Protein AF-0000000084531554 (afdb_homodimer)

InterPro domains:
  IPR000835 MarR-type HTH domain [PF01047] (43-97)
  IPR000835 MarR-type HTH domain [PR00598] (74-89)
  IPR000835 MarR-type HTH domain [PR00598] (93-109)
  IPR000835 MarR-type HTH domain [PS50995] (12-146)
  IPR000835 MarR-type HTH domain [SM00347] (33-133)
  IPR036388 Winged helix-like DNA-binding domain superfamily [G3DSA:1.10.10.10] (4-150)
  IPR036390 Winged helix DNA-binding domain superfamily [SSF46785] (19-149)
  IPR039422 Transcription regulators MarR/SlyA-like [PTHR33164] (19-146)

pLDDT: mean 90.92, std 14.73, range [23.31, 98.75]

Structure (mmCIF, N/CA/C/O backbone):
data_AF-0000000084531554-model_v1
#
loop_
_entity.id
_entity.type
_entity.pdbx_description
1 polymer 'MarR family transcriptional regulator'
#
loop_
_atom_site.group_PDB
_atom_site.id
_atom_site.type_symbol
_atom_site.label_atom_id
_atom_site.label_alt_id
_atom_site.label_comp_id
_atom_site.label_asym_id
_atom_site.label_entity_id
_atom_site.label_seq_id
_atom_site.pdbx_PDB_ins_code
_atom_site.Cartn_x
_atom_site.Cartn_y
_atom_site.Cartn_z
_atom_site.occupancy
_atom_site.B_iso_or_equiv
_atom_site.auth_seq_id
_atom_site.auth_comp_id
_atom_site.auth_asym_id
_atom_site.auth_atom_id
_atom_site.pdbx_PDB_model_num
ATOM 1 N N . MET A 1 1 ? -9.867 5.441 -43.25 1 23.31 1 MET A N 1
ATOM 2 C CA . MET A 1 1 ? -9.938 4.266 -42.375 1 23.31 1 MET A CA 1
ATOM 3 C C . MET A 1 1 ? -9.75 4.652 -40.906 1 23.31 1 MET A C 1
ATOM 5 O O . MET A 1 1 ? -8.773 5.309 -40.562 1 23.31 1 MET A O 1
ATOM 9 N N . ALA A 1 2 ? -10.844 5.039 -40.125 1 28.5 2 ALA A N 1
ATOM 10 C CA . ALA A 1 2 ? -10.859 5.5 -38.75 1 28.5 2 ALA A CA 1
ATOM 11 C C . ALA A 1 2 ? -9.984 4.617 -37.875 1 28.5 2 ALA A C 1
ATOM 13 O O . ALA A 1 2 ? -10.07 3.391 -37.938 1 28.5 2 ALA A O 1
ATOM 14 N N . SER A 1 3 ? -8.812 4.941 -37.562 1 34.38 3 SER A N 1
ATOM 15 C CA . SER A 1 3 ? -7.859 4.234 -36.719 1 34.38 3 SER A CA 1
ATOM 16 C C . SER A 1 3 ? -8.547 3.633 -35.5 1 34.38 3 SER A C 1
ATOM 18 O O . SER A 1 3 ? -9.164 4.352 -34.688 1 34.38 3 SER A O 1
ATOM 20 N N . THR A 1 4 ? -9.266 2.506 -35.594 1 34.91 4 THR A N 1
ATOM 21 C CA . THR A 1 4 ? -10.023 1.735 -34.625 1 34.91 4 THR A CA 1
ATOM 22 C C . THR A 1 4 ? -9.398 1.845 -33.25 1 34.91 4 THR A C 1
ATOM 24 O O . THR A 1 4 ? -8.211 1.559 -33.062 1 34.91 4 THR A O 1
ATOM 27 N N . ALA A 1 5 ? -9.578 2.854 -32.531 1 37.59 5 ALA A N 1
ATOM 28 C CA . ALA A 1 5 ? -9.367 3.062 -31.094 1 37.59 5 ALA A CA 1
ATOM 29 C C . ALA A 1 5 ? -9.344 1.735 -30.344 1 37.59 5 ALA A C 1
ATOM 31 O O . ALA A 1 5 ? -10.391 1.128 -30.109 1 37.59 5 ALA A O 1
ATOM 32 N N . GLY A 1 6 ? -8.641 0.641 -30.719 1 38.62 6 GLY A N 1
ATOM 33 C CA . GLY A 1 6 ? -8.523 -0.786 -30.469 1 38.62 6 GLY A CA 1
ATOM 34 C C . GLY A 1 6 ? -8.742 -1.156 -29.016 1 38.62 6 GLY A C 1
ATOM 35 O O . GLY A 1 6 ? -8.656 -0.299 -28.125 1 38.62 6 GLY A O 1
ATOM 36 N N . ASP A 1 7 ? -9.523 -2.209 -28.547 1 46.34 7 ASP A N 1
ATOM 37 C CA . ASP A 1 7 ? -9.969 -2.945 -27.359 1 46.34 7 ASP A CA 1
ATOM 38 C C . ASP A 1 7 ? -8.828 -3.131 -26.359 1 46.34 7 ASP A C 1
ATOM 40 O O . ASP A 1 7 ? -8.18 -4.18 -26.344 1 46.34 7 ASP A O 1
ATOM 44 N N . GLU A 1 8 ? -7.863 -2.412 -26.312 1 53.94 8 GLU A N 1
ATOM 45 C CA . GLU A 1 8 ? -6.637 -2.682 -25.562 1 53.94 8 GLU A CA 1
ATOM 46 C C . GLU A 1 8 ? -6.934 -2.996 -24.109 1 53.94 8 GLU A C 1
ATOM 48 O O . GLU A 1 8 ? -7.344 -2.115 -23.344 1 53.94 8 GLU A O 1
ATOM 53 N N . THR A 1 9 ? -7.375 -4.242 -23.844 1 67.25 9 THR A N 1
ATOM 54 C CA . THR A 1 9 ? -7.684 -4.84 -22.547 1 67.25 9 THR A CA 1
ATOM 55 C C . THR A 1 9 ? -6.578 -4.543 -21.531 1 67.25 9 THR A C 1
ATOM 57 O O . THR A 1 9 ? -5.395 -4.742 -21.828 1 67.25 9 THR A O 1
ATOM 60 N N . VAL A 1 10 ? -6.875 -3.719 -20.641 1 79.44 10 VAL A N 1
ATOM 61 C CA . VAL A 1 10 ? -5.938 -3.373 -19.562 1 79.44 10 VAL A CA 1
ATOM 62 C C . VAL A 1 10 ? -5.453 -4.645 -18.875 1 79.44 10 VAL A C 1
ATOM 64 O O . VAL A 1 10 ? -6.242 -5.555 -18.609 1 79.44 10 VAL A O 1
ATOM 67 N N . ASP A 1 11 ? -4.09 -4.812 -18.844 1 89.88 11 ASP A N 1
ATOM 68 C CA . ASP A 1 11 ? -3.479 -5.848 -18.016 1 89.88 11 ASP A CA 1
ATOM 69 C C . ASP A 1 11 ? -3.688 -5.555 -16.531 1 89.88 11 ASP A C 1
ATOM 71 O O . ASP A 1 11 ? -2.863 -4.887 -15.906 1 89.88 11 ASP A O 1
ATOM 75 N N . LEU A 1 12 ? -4.809 -6.125 -15.984 1 92.38 12 LEU A N 1
ATOM 76 C CA . LEU A 1 12 ? -5.211 -5.766 -14.625 1 92.38 12 LEU A CA 1
ATOM 77 C C . LEU A 1 12 ? -4.172 -6.23 -13.609 1 92.38 12 LEU A C 1
ATOM 79 O O . LEU A 1 12 ? -3.811 -5.484 -12.703 1 92.38 12 LEU A O 1
ATOM 83 N N . PRO A 1 13 ? -3.635 -7.422 -13.836 1 94.31 13 PRO A N 1
ATOM 84 C CA . PRO A 1 13 ? -2.582 -7.82 -12.898 1 94.31 13 PRO A CA 1
ATOM 85 C C . PRO A 1 13 ? -1.354 -6.914 -12.969 1 94.31 13 PRO A C 1
ATOM 87 O O . PRO A 1 13 ? -0.755 -6.602 -11.938 1 94.31 13 PRO A O 1
ATOM 90 N N . GLY A 1 14 ? -0.975 -6.551 -14.141 1 93.5 14 GLY A N 1
ATOM 91 C CA . GLY A 1 14 ? 0.124 -5.609 -14.297 1 93.5 14 GLY A CA 1
ATOM 92 C C . GLY A 1 14 ? -0.151 -4.262 -13.656 1 93.5 14 GLY A C 1
ATOM 93 O O . GLY A 1 14 ? 0.729 -3.678 -13.023 1 93.5 14 GLY A O 1
ATOM 94 N N . PHE A 1 15 ? -1.334 -3.734 -13.82 1 92.5 15 PHE A N 1
ATOM 95 C CA . PHE A 1 15 ? -1.753 -2.488 -13.195 1 92.5 15 PHE A CA 1
ATOM 96 C C . PHE A 1 15 ? -1.652 -2.586 -11.68 1 92.5 15 PHE A C 1
ATOM 98 O O . PHE A 1 15 ? -1.121 -1.685 -11.023 1 92.5 15 PHE A O 1
ATOM 105 N N . PHE A 1 16 ? -2.172 -3.684 -11.164 1 95.81 16 PHE A N 1
ATOM 106 C CA . PHE A 1 16 ? -2.135 -3.889 -9.719 1 95.81 16 PHE A CA 1
ATOM 107 C C . PHE A 1 16 ? -0.696 -3.939 -9.219 1 95.81 16 PHE A C 1
ATOM 109 O O . PHE A 1 16 ? -0.366 -3.324 -8.203 1 95.81 16 PHE A O 1
ATOM 116 N N . ALA A 1 17 ? 0.161 -4.617 -9.906 1 96.25 17 ALA A N 1
ATOM 117 C CA . ALA A 1 17 ? 1.565 -4.711 -9.516 1 96.25 17 ALA A CA 1
ATOM 118 C C . ALA A 1 17 ? 2.221 -3.334 -9.492 1 96.25 17 ALA A C 1
ATOM 120 O O . ALA A 1 17 ? 2.949 -3 -8.555 1 96.25 17 ALA A O 1
ATOM 121 N N . ASP A 1 18 ? 1.956 -2.535 -10.508 1 95.88 18 ASP A N 1
ATOM 122 C CA . ASP A 1 18 ? 2.51 -1.188 -10.57 1 95.88 18 ASP A CA 1
ATOM 123 C C . ASP A 1 18 ? 1.977 -0.318 -9.438 1 95.88 18 ASP A C 1
ATOM 125 O O . ASP A 1 18 ? 2.723 0.462 -8.836 1 95.88 18 ASP A O 1
ATOM 129 N N . LEU A 1 19 ? 0.695 -0.442 -9.188 1 96.38 19 LEU A N 1
ATOM 130 C CA . LEU A 1 19 ? 0.05 0.289 -8.102 1 96.38 19 LEU A CA 1
ATOM 131 C C . LEU A 1 19 ? 0.722 -0.016 -6.762 1 96.38 19 LEU A C 1
ATOM 133 O O . LEU A 1 19 ? 1.106 0.901 -6.035 1 96.38 19 LEU A O 1
ATOM 137 N N . VAL A 1 20 ? 0.926 -1.265 -6.457 1 97.81 20 VAL A N 1
ATOM 138 C CA . VAL A 1 20 ? 1.495 -1.708 -5.188 1 97.81 20 VAL A CA 1
ATOM 139 C C . VAL A 1 20 ? 2.951 -1.261 -5.09 1 97.81 20 VAL A C 1
ATOM 141 O O . VAL A 1 20 ? 3.371 -0.712 -4.07 1 97.81 20 VAL A O 1
ATOM 144 N N . ARG A 1 21 ? 3.711 -1.421 -6.172 1 97.19 21 ARG A N 1
ATOM 145 C CA . ARG A 1 21 ? 5.137 -1.104 -6.152 1 97.19 21 ARG A CA 1
ATOM 146 C C . ARG A 1 21 ? 5.359 0.4 -6.043 1 97.19 21 ARG A C 1
ATOM 148 O O . ARG A 1 21 ? 6.246 0.849 -5.316 1 97.19 21 ARG A O 1
ATOM 155 N N . CYS A 1 22 ? 4.598 1.188 -6.766 1 96.62 22 CYS A N 1
ATOM 156 C CA . CYS A 1 22 ? 4.703 2.639 -6.66 1 96.62 22 CYS A CA 1
ATOM 157 C C . CYS A 1 22 ? 4.336 3.111 -5.258 1 96.62 22 CYS A C 1
ATOM 159 O O . CYS A 1 22 ? 5.059 3.902 -4.652 1 96.62 22 CYS A O 1
ATOM 161 N N . GLU A 1 23 ? 3.166 2.625 -4.809 1 97.94 23 GLU A N 1
ATOM 162 C CA . GLU A 1 23 ? 2.715 3.02 -3.479 1 97.94 23 GLU A CA 1
ATOM 163 C C . GLU A 1 23 ? 3.77 2.701 -2.422 1 97.94 23 GLU A C 1
ATOM 165 O O . GLU A 1 23 ? 4.125 3.562 -1.614 1 97.94 23 GLU A O 1
ATOM 170 N N . THR A 1 24 ? 4.324 1.489 -2.416 1 98.06 24 THR A N 1
ATOM 171 C CA . THR A 1 24 ? 5.285 1.045 -1.412 1 98.06 24 THR A CA 1
ATOM 172 C C . THR A 1 24 ? 6.539 1.914 -1.439 1 98.06 24 THR A C 1
ATOM 174 O O . THR A 1 24 ? 6.992 2.389 -0.397 1 98.06 24 THR A O 1
ATOM 177 N N . ARG A 1 25 ? 7.043 2.15 -2.607 1 97.5 25 ARG A N 1
ATOM 178 C CA . ARG A 1 25 ? 8.289 2.898 -2.73 1 97.5 25 ARG A CA 1
ATOM 179 C C . ARG A 1 25 ? 8.094 4.363 -2.348 1 97.5 25 ARG A C 1
ATOM 181 O O . ARG A 1 25 ? 8.922 4.941 -1.644 1 97.5 25 ARG A O 1
ATOM 188 N N . LEU A 1 26 ? 7.012 4.984 -2.775 1 97.75 26 LEU A N 1
ATOM 189 C CA . LEU A 1 26 ? 6.73 6.363 -2.389 1 97.75 26 LEU A CA 1
ATOM 190 C C . LEU A 1 26 ? 6.504 6.473 -0.885 1 97.75 26 LEU A C 1
ATOM 192 O O . LEU A 1 26 ? 7.027 7.379 -0.237 1 97.75 26 LEU A O 1
ATOM 196 N N . TYR A 1 27 ? 5.719 5.559 -0.347 1 98.19 27 TYR A N 1
ATOM 197 C CA . TYR A 1 27 ? 5.418 5.551 1.08 1 98.19 27 TYR A CA 1
ATOM 198 C C . TYR A 1 27 ? 6.695 5.445 1.905 1 98.19 27 TYR A C 1
ATOM 200 O O . TYR A 1 27 ? 6.891 6.207 2.855 1 98.19 27 TYR A O 1
ATOM 208 N N . ASN A 1 28 ? 7.602 4.562 1.508 1 98 28 ASN A N 1
ATOM 209 C CA . ASN A 1 28 ? 8.883 4.387 2.18 1 98 28 ASN A CA 1
ATOM 210 C C . ASN A 1 28 ? 9.742 5.648 2.096 1 98 28 ASN A C 1
ATOM 212 O O . ASN A 1 28 ? 10.328 6.066 3.09 1 98 28 ASN A O 1
ATOM 216 N N . ALA A 1 29 ? 9.836 6.191 0.933 1 97.94 29 ALA A N 1
ATOM 217 C CA . ALA A 1 29 ? 10.664 7.383 0.733 1 97.94 29 ALA A CA 1
ATOM 218 C C . ALA A 1 29 ? 10.156 8.547 1.579 1 97.94 29 ALA A C 1
ATOM 220 O O . ALA A 1 29 ? 10.953 9.281 2.17 1 97.94 29 ALA A O 1
ATOM 221 N N . LEU A 1 30 ? 8.852 8.68 1.595 1 98.38 30 LEU A N 1
ATOM 222 C CA . LEU A 1 30 ? 8.258 9.734 2.41 1 98.38 30 LEU A CA 1
ATOM 223 C C . LEU A 1 30 ? 8.5 9.477 3.895 1 98.38 30 LEU A C 1
ATOM 225 O O . LEU A 1 30 ? 8.781 10.398 4.656 1 98.38 30 LEU A O 1
ATOM 229 N N . ASN A 1 31 ? 8.375 8.242 4.246 1 98.25 31 ASN A N 1
ATOM 230 C CA . ASN A 1 31 ? 8.625 7.859 5.629 1 98.25 31 ASN A CA 1
ATOM 231 C C . ASN A 1 31 ? 10.031 8.258 6.078 1 98.25 31 ASN A C 1
ATOM 233 O O . ASN A 1 31 ? 10.203 8.859 7.141 1 98.25 31 ASN A O 1
ATOM 237 N N . ASP A 1 32 ? 10.992 7.965 5.266 1 97.5 32 ASP A N 1
ATOM 238 C CA . ASP A 1 32 ? 12.383 8.289 5.59 1 97.5 32 ASP A CA 1
ATOM 239 C C . ASP A 1 32 ? 12.57 9.789 5.77 1 97.5 32 ASP A C 1
ATOM 241 O O . ASP A 1 32 ? 13.195 10.234 6.734 1 97.5 32 ASP A O 1
ATOM 245 N N . ARG A 1 33 ? 11.992 10.539 4.906 1 98.12 33 ARG A N 1
ATOM 246 C CA . ARG A 1 33 ? 12.164 11.992 4.945 1 98.12 33 ARG A CA 1
ATOM 247 C C . ARG A 1 33 ? 11.453 12.594 6.156 1 98.12 33 ARG A C 1
ATOM 249 O O . ARG A 1 33 ? 11.992 13.477 6.824 1 98.12 33 ARG A O 1
ATOM 256 N N . LEU A 1 34 ? 10.25 12.148 6.457 1 98.5 34 LEU A N 1
ATOM 257 C CA . LEU A 1 34 ? 9.477 12.656 7.586 1 98.5 34 LEU A CA 1
ATOM 258 C C . LEU A 1 34 ? 10.148 12.297 8.906 1 98.5 34 LEU A C 1
ATOM 260 O O . LEU A 1 34 ? 10.188 13.109 9.828 1 98.5 34 LEU A O 1
ATOM 264 N N . ARG A 1 35 ? 10.688 11.148 8.969 1 97.81 35 ARG A N 1
ATOM 265 C CA . ARG A 1 35 ? 11.414 10.742 10.172 1 97.81 35 ARG A CA 1
ATOM 266 C C . ARG A 1 35 ? 12.656 11.594 10.367 1 97.81 35 ARG A C 1
ATOM 268 O O . ARG A 1 35 ? 12.945 12.031 11.484 1 97.81 35 ARG A O 1
ATOM 275 N N . GLU A 1 36 ? 13.328 11.758 9.328 1 97.88 36 GLU A N 1
ATOM 276 C CA . GLU A 1 36 ? 14.562 12.531 9.375 1 97.88 36 GLU A CA 1
ATOM 277 C C . GLU A 1 36 ? 14.305 13.961 9.836 1 97.88 36 GLU A C 1
ATOM 279 O O . GLU A 1 36 ? 15.031 14.5 10.68 1 97.88 36 GLU A O 1
ATOM 284 N N . ARG A 1 37 ? 13.242 14.539 9.344 1 98.19 37 ARG A N 1
ATOM 285 C CA . ARG A 1 37 ? 13.047 15.969 9.523 1 98.19 37 ARG A CA 1
ATOM 286 C C . ARG A 1 37 ? 12.18 16.25 10.75 1 98.19 37 ARG A C 1
ATOM 288 O O . ARG A 1 37 ? 12.336 17.281 11.406 1 98.19 37 ARG A O 1
ATOM 295 N N . HIS A 1 38 ? 11.25 15.312 11.062 1 98.06 38 HIS A N 1
ATOM 296 C CA . HIS A 1 38 ? 10.25 15.656 12.07 1 98.06 38 HIS A CA 1
ATOM 297 C C . HIS A 1 38 ? 10.133 14.555 13.117 1 98.06 38 HIS A C 1
ATOM 299 O O . HIS A 1 38 ? 9.383 14.695 14.094 1 98.06 38 HIS A O 1
ATOM 305 N N . GLY A 1 39 ? 10.805 13.398 12.922 1 97.38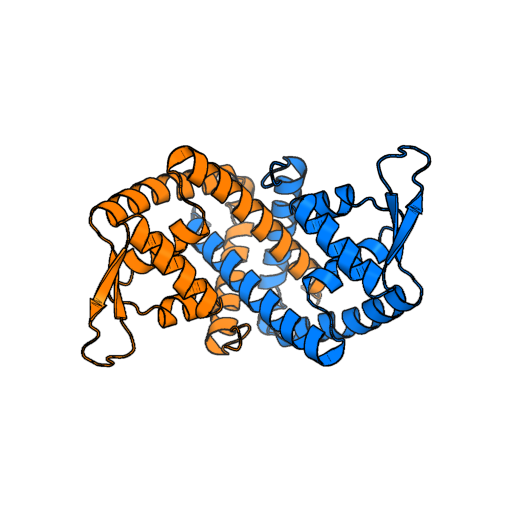 39 GLY A N 1
ATOM 306 C CA . GLY A 1 39 ? 10.719 12.289 13.859 1 97.38 39 GLY A CA 1
ATOM 307 C C . GLY A 1 39 ? 9.391 11.57 13.82 1 97.38 39 GLY A C 1
ATOM 308 O O . GLY A 1 39 ? 8.977 10.961 14.812 1 97.38 39 GLY A O 1
ATOM 309 N N . ILE A 1 40 ? 8.641 11.68 12.719 1 97.75 40 ILE A N 1
ATOM 310 C CA . ILE A 1 40 ? 7.34 11.023 12.641 1 97.75 40 ILE A CA 1
ATOM 311 C C . ILE A 1 40 ? 7.293 10.109 11.422 1 97.75 40 ILE A C 1
ATOM 313 O O . ILE A 1 40 ? 7.93 10.383 10.406 1 97.75 40 ILE A O 1
ATOM 317 N N . ALA A 1 41 ? 6.508 9.078 11.516 1 97.81 41 ALA A N 1
ATOM 318 C CA . ALA A 1 41 ? 6.289 8.156 10.406 1 97.81 41 ALA A CA 1
ATOM 319 C C . ALA A 1 41 ? 5.219 8.688 9.453 1 97.81 41 ALA A C 1
ATOM 321 O O . ALA A 1 41 ? 4.398 9.523 9.844 1 97.81 41 ALA A O 1
ATOM 322 N N . THR A 1 42 ? 5.215 8.141 8.234 1 98 42 THR A N 1
ATOM 323 C CA . THR A 1 42 ? 4.207 8.531 7.25 1 98 42 THR A CA 1
ATOM 324 C C . THR A 1 42 ? 2.803 8.266 7.781 1 98 42 THR A C 1
ATOM 326 O O . THR A 1 42 ? 1.905 9.094 7.621 1 98 42 THR A O 1
ATOM 329 N N . SER A 1 43 ? 2.551 7.133 8.414 1 98 43 SER A N 1
ATOM 330 C CA . SER A 1 43 ? 1.233 6.793 8.938 1 98 43 SER A CA 1
ATOM 331 C C . SER A 1 43 ? 0.802 7.77 10.023 1 98 43 SER A C 1
ATOM 333 O O . SER A 1 43 ? -0.37 8.148 10.102 1 98 43 SER A O 1
ATOM 335 N N . GLN A 1 44 ? 1.732 8.117 10.875 1 98.06 44 GLN A N 1
ATOM 336 C CA . GLN A 1 44 ? 1.433 9.102 11.914 1 98.06 44 GLN A CA 1
ATOM 337 C C . GLN A 1 44 ? 1.064 10.453 11.305 1 98.06 44 GLN A C 1
ATOM 339 O O . GLN A 1 44 ? 0.097 11.086 11.727 1 98.06 44 GLN A O 1
ATOM 344 N N . PHE A 1 45 ? 1.833 10.875 10.336 1 98.69 45 PHE A N 1
ATOM 345 C CA . PHE A 1 45 ? 1.528 12.102 9.609 1 98.69 45 PHE A CA 1
ATOM 346 C C . PHE A 1 45 ? 0.122 12.047 9.023 1 98.69 45 PHE A C 1
ATOM 348 O O . PHE A 1 45 ? -0.641 13.008 9.141 1 98.69 45 PHE A O 1
ATOM 355 N N . GLU A 1 46 ? -0.252 10.938 8.414 1 98.38 46 GLU A N 1
ATOM 356 C CA . GLU A 1 46 ? -1.563 10.781 7.793 1 98.38 46 GLU A CA 1
ATOM 357 C C . GLU A 1 46 ? -2.682 10.891 8.828 1 98.38 46 GLU A C 1
ATOM 359 O O . GLU A 1 46 ? -3.707 11.523 8.57 1 98.38 46 GLU A O 1
ATOM 364 N N . PHE A 1 47 ? -2.5 10.281 9.961 1 98.5 47 PHE A N 1
ATOM 365 C CA . PHE A 1 47 ? -3.49 10.383 11.023 1 98.5 47 PHE A CA 1
ATOM 366 C C . PHE A 1 47 ? -3.635 11.828 11.492 1 98.5 47 PHE A C 1
ATOM 368 O O . PHE A 1 47 ? -4.75 12.336 11.617 1 98.5 47 PHE A O 1
ATOM 375 N N . LEU A 1 48 ? -2.5 12.469 11.695 1 98.75 48 LEU A N 1
ATOM 376 C CA . LEU A 1 48 ? -2.529 13.844 12.172 1 98.75 48 LEU A CA 1
ATOM 377 C C . LEU A 1 48 ? -3.199 14.758 11.148 1 98.75 48 LEU A C 1
ATOM 379 O O . LEU A 1 48 ? -4.012 15.609 11.508 1 98.75 48 LEU A O 1
ATOM 383 N N . ARG A 1 49 ? -2.855 14.609 9.93 1 98.62 49 ARG A N 1
ATOM 384 C CA . ARG A 1 49 ? -3.439 15.422 8.859 1 98.62 49 ARG A CA 1
ATOM 385 C C . ARG A 1 49 ? -4.945 15.219 8.781 1 98.62 49 ARG A C 1
ATOM 387 O O . ARG A 1 49 ? -5.703 16.172 8.609 1 98.62 49 ARG A O 1
ATOM 394 N N . TYR A 1 50 ? -5.371 13.984 8.875 1 98.25 50 TYR A N 1
ATOM 395 C CA . TYR A 1 50 ? -6.797 13.664 8.867 1 98.25 50 TYR A CA 1
ATOM 396 C C . TYR A 1 50 ? -7.52 14.359 10.016 1 98.25 50 TYR A C 1
ATOM 398 O O . TYR A 1 50 ? -8.578 14.961 9.812 1 98.25 50 TYR A O 1
ATOM 406 N N . LEU A 1 51 ? -6.945 14.312 11.18 1 98.44 51 LEU A N 1
ATOM 407 C CA . LEU A 1 51 ? -7.582 14.875 12.359 1 98.44 51 LEU A CA 1
ATOM 408 C C . LEU A 1 51 ? -7.605 16.391 12.297 1 98.44 51 LEU A C 1
ATOM 410 O O . LEU A 1 51 ? -8.547 17.031 12.789 1 98.44 51 LEU A O 1
ATOM 414 N N . ARG A 1 52 ? -6.562 16.938 11.727 1 98.38 52 ARG A N 1
ATOM 415 C CA . ARG A 1 52 ? -6.551 18.375 11.508 1 98.38 52 ARG A CA 1
ATOM 416 C C . ARG A 1 52 ? -7.742 18.812 10.664 1 98.38 52 ARG A C 1
ATOM 418 O O . ARG A 1 52 ? -8.398 19.812 10.969 1 98.38 52 ARG A O 1
ATOM 425 N N . ASP A 1 53 ? -8.023 18.031 9.68 1 97.44 53 ASP A N 1
ATOM 426 C CA . ASP A 1 53 ? -9.055 18.406 8.711 1 97.44 53 ASP A CA 1
ATOM 427 C C . ASP A 1 53 ? -10.445 17.984 9.203 1 97.44 53 ASP A C 1
ATOM 429 O O . ASP A 1 53 ? -11.453 18.469 8.688 1 97.44 53 ASP A O 1
ATOM 433 N N . ARG A 1 54 ? -10.484 17.078 10.156 1 97.38 54 ARG A N 1
ATOM 434 C CA . ARG A 1 54 ? -11.734 16.547 10.68 1 97.38 54 ARG A CA 1
ATOM 435 C C . ARG A 1 54 ? -11.703 16.453 12.195 1 97.38 54 ARG A C 1
ATOM 437 O O . ARG A 1 54 ? -11.828 15.367 12.758 1 97.38 54 ARG A O 1
ATOM 444 N N . PRO A 1 55 ? -11.742 17.562 12.875 1 95.88 55 PRO A N 1
ATOM 445 C CA . PRO A 1 55 ? -11.734 17.516 14.336 1 95.88 55 PRO A CA 1
ATOM 446 C C . PRO A 1 55 ? -12.977 16.844 14.914 1 95.88 55 PRO A C 1
ATOM 448 O O . PRO A 1 55 ? -14.07 16.969 14.367 1 95.88 55 PRO A O 1
ATOM 451 N N . GLY A 1 56 ? -12.75 16.094 16 1 96.19 56 GLY A N 1
ATOM 452 C CA . GLY A 1 56 ? -13.852 15.414 16.641 1 96.19 56 GLY A CA 1
ATOM 453 C C . GLY A 1 56 ? -14.133 14.039 16.062 1 96.19 56 GLY A C 1
ATOM 454 O O . GLY A 1 56 ? -15.195 13.461 16.297 1 96.19 56 GLY A O 1
ATOM 455 N N . SER A 1 57 ? -13.195 13.508 15.25 1 97.75 57 SER A N 1
ATOM 456 C CA . SER A 1 57 ? -13.32 12.164 14.719 1 97.75 57 SER A CA 1
ATOM 457 C C . SER A 1 57 ? -13.125 11.109 15.805 1 97.75 57 SER A C 1
ATOM 459 O O . SER A 1 57 ? -12.445 11.367 16.797 1 97.75 57 SER A O 1
ATOM 461 N N . ARG A 1 58 ? -13.758 9.953 15.625 1 97.25 58 ARG A N 1
ATOM 462 C CA . ARG A 1 58 ? -13.531 8.789 16.469 1 97.25 58 ARG A CA 1
ATOM 463 C C . ARG A 1 58 ? -12.438 7.902 15.883 1 97.25 58 ARG A C 1
ATOM 465 O O . ARG A 1 58 ? -12.078 8.031 14.711 1 97.25 58 ARG A O 1
ATOM 472 N N . VAL A 1 59 ? -11.938 7.039 16.703 1 97.06 59 VAL A N 1
ATOM 473 C CA . VAL A 1 59 ? -10.984 6.035 16.25 1 97.06 59 VAL A CA 1
ATOM 474 C C . VAL A 1 59 ? -11.594 5.246 15.086 1 97.06 59 VAL A C 1
ATOM 476 O O . VAL A 1 59 ? -10.906 4.957 14.102 1 97.06 59 VAL A O 1
ATOM 479 N N . ALA A 1 60 ? -12.844 4.996 15.125 1 95.62 60 ALA A N 1
ATOM 480 C CA . ALA A 1 60 ? -13.547 4.227 14.102 1 95.62 60 ALA A CA 1
ATOM 481 C C . ALA A 1 60 ? -13.555 4.973 12.766 1 95.62 60 ALA A C 1
ATOM 483 O O . ALA A 1 60 ? -13.5 4.352 11.703 1 95.62 60 ALA A O 1
ATOM 484 N N . ASP A 1 61 ? -13.609 6.285 12.828 1 96.56 61 ASP A N 1
ATOM 485 C CA . ASP A 1 61 ? -13.594 7.094 11.617 1 96.56 61 ASP A CA 1
ATOM 486 C C . ASP A 1 61 ? -12.234 7.008 10.922 1 96.56 61 ASP A C 1
ATOM 488 O O . ASP A 1 61 ? -12.164 6.91 9.695 1 96.56 61 ASP A O 1
ATOM 492 N N . LEU A 1 62 ? -11.141 7.027 11.695 1 96.81 62 LEU A N 1
ATOM 493 C CA . LEU A 1 62 ? -9.797 6.863 11.156 1 96.81 62 LEU A CA 1
ATOM 494 C C . LEU A 1 62 ? -9.633 5.492 10.508 1 96.81 62 LEU A C 1
ATOM 496 O O . LEU A 1 62 ? -9.117 5.383 9.398 1 96.81 62 LEU A O 1
ATOM 500 N N . ALA A 1 63 ? -10.102 4.512 11.234 1 96.88 63 ALA A N 1
ATOM 501 C CA . ALA A 1 63 ? -9.977 3.141 10.742 1 96.88 63 ALA A CA 1
ATOM 502 C C . ALA A 1 63 ? -10.711 2.965 9.414 1 96.88 63 ALA A C 1
ATOM 504 O O . ALA A 1 63 ? -10.188 2.342 8.492 1 96.88 63 ALA A O 1
ATOM 505 N N . ALA A 1 64 ? -11.875 3.533 9.297 1 95.5 64 ALA A N 1
ATOM 506 C CA . ALA A 1 64 ? -12.672 3.451 8.078 1 95.5 64 ALA A CA 1
ATOM 507 C C . ALA A 1 64 ? -12.008 4.211 6.93 1 95.5 64 ALA A C 1
ATOM 509 O O . ALA A 1 64 ? -11.953 3.717 5.801 1 95.5 64 ALA A O 1
ATOM 510 N N . GLU A 1 65 ? -11.492 5.371 7.23 1 95.69 65 GLU A N 1
ATOM 511 C CA . GLU A 1 65 ? -10.867 6.219 6.223 1 95.69 65 GLU A CA 1
ATOM 512 C C . GLU A 1 65 ? -9.664 5.523 5.582 1 95.69 65 GLU A C 1
ATOM 514 O O . GLU A 1 65 ? -9.508 5.551 4.363 1 95.69 65 GLU A O 1
ATOM 519 N N . PHE A 1 66 ? -8.875 4.875 6.352 1 96.94 66 PHE A N 1
ATOM 520 C CA . PHE A 1 66 ? -7.609 4.336 5.867 1 96.94 66 PHE A CA 1
ATOM 521 C C . PHE A 1 66 ? -7.715 2.832 5.637 1 96.94 66 PHE A C 1
ATOM 523 O O . PHE A 1 66 ? -6.738 2.189 5.246 1 96.94 66 PHE A O 1
ATOM 530 N N . ALA A 1 67 ? -8.898 2.256 5.855 1 97.38 67 ALA A N 1
ATOM 531 C CA . ALA A 1 67 ? -9.156 0.83 5.668 1 97.38 67 ALA A CA 1
ATOM 532 C C . ALA A 1 67 ? -8.133 -0.013 6.426 1 97.38 67 ALA A C 1
ATOM 534 O O . ALA A 1 67 ? -7.547 -0.942 5.867 1 97.38 67 ALA A O 1
ATOM 535 N N . VAL A 1 68 ? -7.922 0.353 7.652 1 96.56 68 VAL A N 1
ATOM 536 C CA . VAL A 1 68 ? -7.062 -0.384 8.57 1 96.56 68 VAL A CA 1
ATOM 537 C C . VAL A 1 68 ? -7.875 -0.857 9.773 1 96.56 68 VAL A C 1
ATOM 539 O O . VAL A 1 68 ? -8.938 -0.298 10.078 1 96.56 68 VAL A O 1
ATOM 542 N N . GLY A 1 69 ? -7.469 -1.898 10.406 1 96.19 69 GLY A N 1
ATOM 543 C CA . GLY A 1 69 ? -8.195 -2.482 11.523 1 96.19 69 GLY A CA 1
ATOM 544 C C . GLY A 1 69 ? -8.312 -1.549 12.711 1 96.19 69 GLY A C 1
ATOM 545 O O . GLY A 1 69 ? -7.387 -0.796 13.016 1 96.19 69 GLY A O 1
ATOM 546 N N . ILE A 1 70 ? -9.383 -1.724 13.445 1 95.62 70 ILE A N 1
ATOM 547 C CA . ILE A 1 70 ? -9.688 -0.862 14.578 1 95.62 70 ILE A CA 1
ATOM 548 C C . ILE A 1 70 ? -8.602 -1.01 15.641 1 95.62 70 ILE A C 1
ATOM 550 O O . ILE A 1 70 ? -8.227 -0.032 16.297 1 95.62 70 ILE A O 1
ATOM 554 N N . GLY A 1 71 ? -8.141 -2.195 15.859 1 96.25 71 GLY A N 1
ATOM 555 C CA . GLY A 1 71 ? -7.094 -2.418 16.844 1 96.25 71 GLY A CA 1
ATOM 556 C C . GLY A 1 71 ? -5.805 -1.69 16.516 1 96.25 71 GLY A C 1
ATOM 557 O O . GLY A 1 71 ? -5.207 -1.05 17.375 1 96.25 71 GLY A O 1
ATOM 558 N N . ALA A 1 72 ? -5.359 -1.826 15.266 1 95.81 72 ALA A N 1
ATOM 559 C CA . ALA A 1 72 ? -4.148 -1.142 14.812 1 95.81 72 ALA A CA 1
ATOM 560 C C . ALA A 1 72 ? -4.324 0.374 14.875 1 95.81 72 ALA A C 1
ATOM 562 O O . ALA A 1 72 ? -3.402 1.095 15.266 1 95.81 72 ALA A O 1
ATOM 563 N N . THR A 1 73 ? -5.48 0.848 14.5 1 97.25 73 THR A N 1
ATOM 564 C CA . THR A 1 73 ? -5.77 2.277 14.531 1 97.25 73 THR A CA 1
ATOM 565 C C . THR A 1 73 ? -5.746 2.801 15.961 1 97.25 73 THR A C 1
ATOM 567 O O . THR A 1 73 ? -5.156 3.848 16.234 1 97.25 73 THR A O 1
ATOM 570 N N . SER A 1 74 ? -6.324 2.074 16.844 1 97.12 74 SER A N 1
ATOM 571 C CA . SER A 1 74 ? -6.348 2.471 18.25 1 97.12 74 SER A CA 1
ATOM 572 C C . SER A 1 74 ? -4.938 2.566 18.828 1 97.12 74 SER A C 1
ATOM 574 O O . SER A 1 74 ? -4.602 3.539 19.5 1 97.12 74 SER A O 1
ATOM 576 N N . LYS A 1 75 ? -4.168 1.6 18.469 1 97.81 75 LYS A N 1
ATOM 577 C CA . LYS A 1 75 ? -2.783 1.608 18.938 1 97.81 75 LYS A CA 1
ATOM 578 C C . LYS A 1 75 ? -2.021 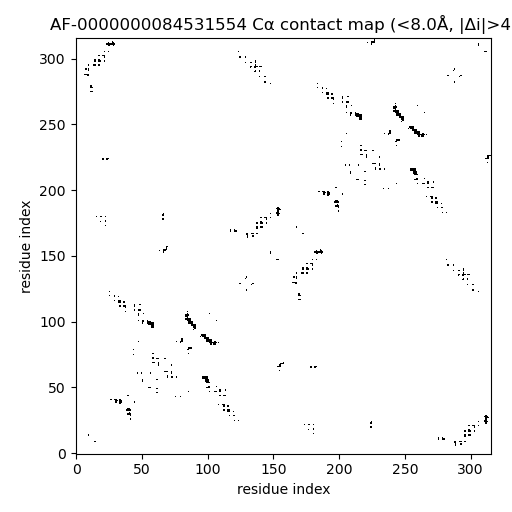2.799 18.359 1 97.81 75 LYS A C 1
ATOM 580 O O . LYS A 1 75 ? -1.191 3.4 19.047 1 97.81 75 LYS A O 1
ATOM 585 N N . GLY A 1 76 ? -2.281 3.094 17.141 1 97.88 76 GLY A N 1
ATOM 586 C CA . GLY A 1 76 ? -1.674 4.266 16.531 1 97.88 76 GLY A CA 1
ATOM 587 C C . GLY A 1 76 ? -2.062 5.562 17.219 1 97.88 76 GLY A C 1
ATOM 588 O O . GLY A 1 76 ? -1.214 6.426 17.453 1 97.88 76 GLY A O 1
ATOM 589 N N . VAL A 1 77 ? -3.277 5.641 17.516 1 98.19 77 VAL A N 1
ATOM 590 C CA . VAL A 1 77 ? -3.766 6.836 18.203 1 98.19 77 VAL A CA 1
ATOM 591 C C . VAL A 1 77 ? -3.164 6.914 19.609 1 98.19 77 VAL A C 1
ATOM 593 O O . VAL A 1 77 ? -2.779 7.992 20.062 1 98.19 77 VAL A O 1
ATOM 596 N N . ASP A 1 78 ? -3.08 5.793 20.281 1 98.25 78 ASP A N 1
ATOM 597 C CA . ASP A 1 78 ? -2.445 5.742 21.594 1 98.25 78 ASP A CA 1
ATOM 598 C C . ASP A 1 78 ? -1.028 6.309 21.547 1 98.25 78 ASP A C 1
ATOM 600 O O . ASP A 1 78 ? -0.622 7.062 22.438 1 98.25 78 ASP A O 1
ATOM 604 N N . ARG A 1 79 ? -0.33 5.938 20.531 1 98.12 79 ARG A N 1
ATOM 605 C CA . ARG A 1 79 ? 1.042 6.406 20.375 1 98.12 79 ARG A CA 1
ATOM 606 C C . ARG A 1 79 ? 1.085 7.918 20.172 1 98.12 79 ARG A C 1
ATOM 608 O O . ARG A 1 79 ? 1.935 8.602 20.75 1 98.12 79 ARG A O 1
ATOM 615 N N . LEU A 1 80 ? 0.175 8.422 19.391 1 98.5 80 LEU A N 1
ATOM 616 C CA . LEU A 1 80 ? 0.115 9.852 19.141 1 98.5 80 LEU A CA 1
ATOM 617 C C . LEU A 1 80 ? -0.267 10.617 20.406 1 98.5 80 LEU A C 1
ATOM 619 O O . LEU A 1 80 ? 0.229 11.719 20.641 1 98.5 80 LEU A O 1
ATOM 623 N N . GLU A 1 81 ? -1.128 10.047 21.141 1 98.44 81 GLU A N 1
ATOM 624 C CA . GLU A 1 81 ? -1.518 10.641 22.422 1 98.44 81 GLU A CA 1
ATOM 625 C C . GLU A 1 81 ? -0.349 10.656 23.391 1 98.44 81 GLU A C 1
ATOM 627 O O . GLU A 1 81 ? -0.112 11.664 24.062 1 98.44 81 GLU A O 1
ATOM 632 N N . LYS A 1 82 ? 0.37 9.594 23.484 1 98.19 82 LYS A N 1
ATOM 633 C CA . LYS A 1 82 ? 1.535 9.5 24.359 1 98.19 82 LYS A CA 1
ATOM 634 C C . LYS A 1 82 ? 2.592 10.531 23.969 1 98.19 82 LYS A C 1
ATOM 636 O O . LYS A 1 82 ? 3.283 11.07 24.844 1 98.19 82 LYS A O 1
ATOM 641 N N . GLN A 1 83 ? 2.66 10.883 22.719 1 97.81 83 GLN A N 1
ATOM 642 C CA . GLN A 1 83 ? 3.619 11.859 22.219 1 97.81 83 GLN A CA 1
ATOM 643 C C . GLN A 1 83 ? 3.117 13.289 22.422 1 97.81 83 GLN A C 1
ATOM 645 O O . GLN A 1 83 ? 3.832 14.25 22.141 1 97.81 83 GLN A O 1
ATOM 650 N N . GLY A 1 84 ? 1.868 13.336 22.875 1 98.31 84 GLY A N 1
ATOM 651 C CA . GLY A 1 84 ? 1.3 14.641 23.203 1 98.31 84 GLY A CA 1
ATOM 652 C C . GLY A 1 84 ? 0.746 15.367 21.984 1 98.31 84 GLY A C 1
ATOM 653 O O . GLY A 1 84 ? 0.557 16.578 22.016 1 98.31 84 GLY A O 1
ATOM 654 N N . TRP A 1 85 ? 0.452 14.672 20.875 1 98.69 85 TRP A N 1
ATOM 655 C CA . TRP A 1 85 ? 0.025 15.312 19.625 1 98.69 85 TRP A CA 1
ATOM 656 C C . TRP A 1 85 ? -1.488 15.227 19.469 1 98.69 85 TRP A C 1
ATOM 658 O O . TRP A 1 85 ? -2.086 16.016 18.734 1 98.69 85 TRP A O 1
ATOM 668 N N . VAL A 1 86 ? -2.145 14.242 20.109 1 98.75 86 VAL A N 1
ATOM 669 C CA . VAL A 1 86 ? -3.584 14.016 20.047 1 98.75 86 VAL A CA 1
ATOM 670 C C . VAL A 1 86 ? -4.164 13.969 21.469 1 98.75 86 VAL A C 1
ATOM 672 O O . VAL A 1 86 ? -3.521 13.469 22.391 1 98.75 86 VAL A O 1
ATOM 675 N N . ALA A 1 87 ? -5.305 14.445 21.594 1 98.25 87 ALA A N 1
ATOM 676 C CA . ALA A 1 87 ? -6.055 14.359 22.844 1 98.25 87 ALA A CA 1
ATOM 677 C C . ALA A 1 87 ? -7.414 13.703 22.625 1 98.25 87 ALA A C 1
ATOM 679 O O . ALA A 1 87 ? -8.039 13.883 21.578 1 98.25 87 ALA A O 1
ATOM 680 N N . ARG A 1 88 ? -7.809 13.016 23.641 1 97 88 ARG A N 1
ATOM 681 C CA . ARG A 1 88 ? -9.133 12.406 23.641 1 97 88 ARG A CA 1
ATOM 682 C C . ARG A 1 88 ? -10.109 13.203 24.5 1 97 88 ARG A C 1
ATOM 684 O O . ARG A 1 88 ? -9.742 13.688 25.578 1 97 88 ARG A O 1
ATOM 691 N N . ARG A 1 89 ? -11.281 13.297 23.953 1 95.81 89 ARG A N 1
ATOM 692 C CA . ARG A 1 89 ? -12.383 13.914 24.688 1 95.81 89 ARG A CA 1
ATOM 693 C C . ARG A 1 89 ? -13.578 12.969 24.781 1 95.81 89 ARG A C 1
ATOM 695 O O . ARG A 1 89 ? -13.781 12.133 23.906 1 95.81 89 ARG A O 1
ATOM 702 N N . PRO A 1 90 ? -14.336 13.203 25.859 1 94.25 90 PRO A N 1
ATOM 703 C CA . PRO A 1 90 ? -15.539 12.375 25.953 1 94.25 90 PRO A CA 1
ATOM 704 C C . PRO A 1 90 ? -16.516 12.609 24.797 1 94.25 90 PRO A C 1
ATOM 706 O O . PRO A 1 90 ? -16.656 13.742 24.328 1 94.25 90 PRO A O 1
ATOM 709 N N . ASN A 1 91 ? -17.125 11.508 24.344 1 94.81 91 ASN A N 1
ATOM 710 C CA . ASN A 1 91 ? -18.172 11.57 23.344 1 94.81 91 ASN A CA 1
ATOM 711 C C . ASN A 1 91 ? -19.562 11.594 23.984 1 94.81 91 ASN A C 1
ATOM 713 O O . ASN A 1 91 ? -20.016 10.578 24.516 1 94.81 91 ASN A O 1
ATOM 717 N N . PRO A 1 92 ? -20.219 12.656 23.922 1 93.12 92 PRO A N 1
ATOM 718 C CA . PRO A 1 92 ? -21.5 12.758 24.609 1 93.12 92 PRO A CA 1
ATOM 719 C C . PRO A 1 92 ? -22.562 11.82 24.016 1 93.12 92 PRO A C 1
ATOM 721 O O . PRO A 1 92 ? -23.484 11.406 24.719 1 93.12 92 PRO A O 1
ATOM 724 N N . SER A 1 93 ? -22.391 11.438 22.844 1 93.75 93 SER A N 1
ATOM 725 C CA . SER A 1 93 ? -23.375 10.625 22.156 1 93.75 93 SER A CA 1
ATOM 726 C C . SER A 1 93 ? -23.125 9.133 22.375 1 93.75 93 SER A C 1
ATOM 728 O O . SER A 1 93 ? -23.984 8.297 22.062 1 93.75 93 SER A O 1
ATOM 730 N N . ASP A 1 94 ? -21.953 8.781 22.734 1 91.62 94 ASP A N 1
ATOM 731 C CA . ASP A 1 94 ? -21.547 7.391 22.906 1 91.62 94 ASP A CA 1
ATOM 732 C C . ASP A 1 94 ? -20.391 7.266 23.891 1 91.62 94 ASP A C 1
ATOM 734 O O . ASP A 1 94 ? -19.234 7.402 23.531 1 91.62 94 ASP A O 1
ATOM 738 N N . ARG A 1 95 ? -20.625 6.77 25.078 1 88.06 95 ARG A N 1
ATOM 739 C CA . ARG A 1 95 ? -19.656 6.766 26.172 1 88.06 95 ARG A CA 1
ATOM 740 C C . ARG A 1 95 ? -18.531 5.77 25.891 1 88.06 95 ARG A C 1
ATOM 742 O O . ARG A 1 95 ? -17.453 5.871 26.484 1 88.06 95 ARG A O 1
ATOM 749 N N . ARG A 1 96 ? -18.734 4.902 24.953 1 88.44 96 ARG A N 1
ATOM 750 C CA . ARG A 1 96 ? -17.734 3.881 24.672 1 88.44 96 ARG A CA 1
ATOM 751 C C . ARG A 1 96 ? -16.719 4.375 23.641 1 88.44 96 ARG A C 1
ATOM 753 O O . ARG A 1 96 ? -15.695 3.734 23.422 1 88.44 96 ARG A O 1
ATOM 760 N N . SER A 1 97 ? -17.078 5.484 23.078 1 91.75 97 SER A N 1
ATOM 761 C CA . SER A 1 97 ? -16.156 6.043 22.094 1 91.75 97 SER A CA 1
ATOM 762 C C . SER A 1 97 ? -15.641 7.406 22.547 1 91.75 97 SER A C 1
ATOM 764 O O . SER A 1 97 ? -16.266 8.07 23.375 1 91.75 97 SER A O 1
ATOM 766 N N . SER A 1 98 ? -14.477 7.754 22.109 1 95 98 SER A N 1
ATOM 767 C CA . SER A 1 98 ? -13.906 9.07 22.375 1 95 98 SER A CA 1
ATOM 768 C C . SER A 1 98 ? -13.766 9.883 21.094 1 95 98 SER A C 1
ATOM 770 O O . SER A 1 98 ? -13.656 9.312 20 1 95 98 SER A O 1
ATOM 772 N N . LEU A 1 99 ? -13.852 11.211 21.297 1 98.06 99 LEU A N 1
ATOM 773 C CA . LEU A 1 99 ? -13.57 12.141 20.203 1 98.06 99 LEU A CA 1
ATOM 774 C C . LEU A 1 99 ? -12.102 12.57 20.219 1 98.06 99 LEU A C 1
ATOM 776 O O . LEU A 1 99 ? -11.555 12.852 21.281 1 98.06 99 LEU A O 1
ATOM 780 N N . LEU A 1 100 ? -11.539 12.602 19.016 1 98.44 100 LEU A N 1
ATOM 781 C CA . LEU A 1 100 ? -10.117 12.898 18.891 1 98.44 100 LEU A CA 1
ATOM 782 C C . LEU A 1 100 ? -9.898 14.328 18.406 1 98.44 100 LEU A C 1
ATOM 784 O O . LEU A 1 100 ? -10.625 14.805 17.531 1 98.44 100 LEU A O 1
ATOM 788 N N . ALA A 1 101 ? -8.914 14.977 18.953 1 97.81 101 ALA A N 1
ATOM 789 C CA . ALA A 1 101 ? -8.508 16.312 18.5 1 97.81 101 ALA A CA 1
ATOM 790 C C . ALA A 1 101 ? -6.992 16.484 18.594 1 97.81 101 ALA A C 1
ATOM 792 O O . ALA A 1 101 ? -6.34 15.859 19.422 1 97.81 101 ALA A O 1
ATOM 793 N N . LEU A 1 102 ? -6.527 17.359 17.719 1 98.56 102 LEU A N 1
ATOM 794 C CA . LEU A 1 102 ? -5.109 17.688 17.828 1 98.56 102 LEU A CA 1
ATOM 795 C C . LEU A 1 102 ? -4.852 18.641 18.984 1 98.56 102 LEU A C 1
ATOM 797 O O . LEU A 1 102 ? -5.664 19.531 19.266 1 98.56 102 LEU A O 1
ATOM 801 N N . THR A 1 103 ? -3.682 18.422 19.625 1 98.62 103 THR A N 1
ATOM 802 C CA . THR A 1 103 ? -3.162 19.469 20.516 1 98.62 103 THR A CA 1
ATOM 803 C C . THR A 1 103 ? -2.463 20.562 19.703 1 98.62 103 THR A C 1
ATOM 805 O O . THR A 1 103 ? -2.299 20.438 18.5 1 98.62 103 THR A O 1
ATOM 808 N N . ASP A 1 104 ? -2.016 21.641 20.469 1 98.44 104 ASP A N 1
ATOM 809 C CA . ASP A 1 104 ? -1.237 22.688 19.812 1 98.44 104 ASP A CA 1
ATOM 810 C C . ASP A 1 104 ? 0.065 22.125 19.234 1 98.44 104 ASP A C 1
ATOM 812 O O . ASP A 1 104 ? 0.479 22.484 18.141 1 98.44 104 ASP A O 1
ATOM 816 N N . ASP A 1 105 ? 0.62 21.234 19.984 1 98.44 105 ASP A N 1
ATOM 817 C CA . ASP A 1 105 ? 1.848 20.594 19.516 1 98.44 105 ASP A CA 1
ATOM 818 C C . ASP A 1 105 ? 1.585 19.734 18.281 1 98.44 105 ASP A C 1
ATOM 820 O O . ASP A 1 105 ? 2.381 19.719 17.344 1 98.44 105 ASP A O 1
ATOM 824 N N . GLY A 1 106 ? 0.488 19 18.281 1 98.69 106 GLY A N 1
ATOM 825 C CA . GLY A 1 106 ? 0.095 18.188 17.125 1 98.69 106 GLY A CA 1
ATOM 826 C C . GLY A 1 106 ? -0.12 19.016 15.867 1 98.69 106 GLY A C 1
ATOM 827 O O . GLY A 1 106 ? 0.294 18.609 14.781 1 98.69 106 GLY A O 1
ATOM 828 N N . LEU A 1 107 ? -0.716 20.156 16.047 1 98.5 107 LEU A N 1
ATOM 829 C CA . LEU A 1 107 ? -0.96 21.047 14.93 1 98.5 107 LEU A CA 1
ATOM 830 C C . LEU A 1 107 ? 0.353 21.578 14.352 1 98.5 107 LEU A C 1
ATOM 832 O O . LEU A 1 107 ? 0.515 21.656 13.133 1 98.5 107 LEU A O 1
ATOM 836 N N . GLN A 1 108 ? 1.262 21.891 15.211 1 98.38 108 GLN A N 1
ATOM 837 C CA . GLN A 1 108 ? 2.559 22.391 14.773 1 98.38 108 GLN A CA 1
ATOM 838 C C . GLN A 1 108 ? 3.326 21.328 13.992 1 98.38 108 GLN A C 1
ATOM 840 O O . GLN A 1 108 ? 3.885 21.609 12.93 1 98.38 108 GLN A O 1
ATOM 845 N N . VAL A 1 109 ? 3.275 20.156 14.477 1 98.31 109 VAL A N 1
ATOM 846 C CA . VAL A 1 109 ? 4.035 19.078 13.852 1 98.31 109 VAL A CA 1
ATOM 847 C C . VAL A 1 109 ? 3.439 18.75 12.484 1 98.31 109 VAL A C 1
ATOM 849 O O . VAL A 1 109 ? 4.172 18.594 11.5 1 98.31 109 VAL A O 1
ATOM 852 N N . VAL A 1 110 ? 2.148 18.672 12.398 1 98.56 110 VAL A N 1
ATOM 853 C CA . VAL A 1 110 ? 1.538 18.25 11.141 1 98.56 110 VAL A CA 1
ATOM 854 C C . VAL A 1 110 ? 1.696 19.359 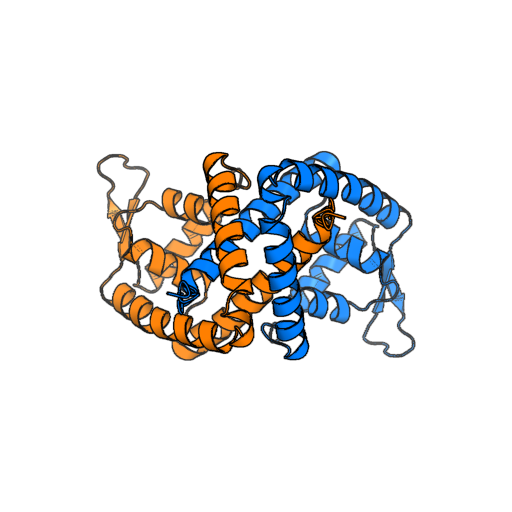10.094 1 98.56 110 VAL A C 1
ATOM 856 O O . VAL A 1 110 ? 1.883 19.062 8.906 1 98.56 110 VAL A O 1
ATOM 859 N N . ASP A 1 111 ? 1.683 20.609 10.492 1 98.44 111 ASP A N 1
ATOM 860 C CA . ASP A 1 111 ? 1.878 21.719 9.547 1 98.44 111 ASP A CA 1
ATOM 861 C C . ASP A 1 111 ? 3.291 21.703 8.969 1 98.44 111 ASP A C 1
ATOM 863 O O . ASP A 1 111 ? 3.473 21.828 7.762 1 98.44 111 ASP A O 1
ATOM 867 N N . ALA A 1 112 ? 4.227 21.531 9.836 1 98.62 112 ALA A N 1
ATOM 868 C CA . ALA A 1 112 ? 5.617 21.453 9.398 1 98.62 112 ALA A CA 1
ATOM 869 C C . ALA A 1 112 ? 5.848 20.234 8.523 1 98.62 112 ALA A C 1
ATOM 871 O O . ALA A 1 112 ? 6.496 20.312 7.477 1 98.62 112 ALA A O 1
ATOM 872 N N . ALA A 1 113 ? 5.309 19.156 8.898 1 98.69 113 ALA A N 1
ATOM 873 C CA . ALA A 1 113 ? 5.484 17.891 8.172 1 98.69 113 ALA A CA 1
ATOM 874 C C . ALA A 1 113 ? 4.809 17.953 6.805 1 98.69 113 ALA A C 1
ATOM 876 O O . ALA A 1 113 ? 5.289 17.344 5.844 1 98.69 113 ALA A O 1
ATOM 877 N N . GLU A 1 114 ? 3.693 18.625 6.762 1 98.44 114 GLU A N 1
ATOM 878 C CA . GLU A 1 114 ? 2.975 18.734 5.496 1 98.44 114 GLU A CA 1
ATOM 879 C C . GLU A 1 114 ? 3.832 19.422 4.434 1 98.44 114 GLU A C 1
ATOM 881 O O . GLU A 1 114 ? 3.801 19.031 3.264 1 98.44 114 GLU A O 1
ATOM 886 N N . ARG A 1 115 ? 4.539 20.422 4.828 1 98.06 115 ARG A N 1
ATOM 887 C CA . ARG A 1 115 ? 5.441 21.094 3.9 1 98.06 115 ARG A CA 1
ATOM 888 C C . ARG A 1 115 ? 6.523 20.141 3.396 1 98.06 115 ARG A C 1
ATOM 890 O O . ARG A 1 115 ? 6.766 20.047 2.191 1 98.06 115 ARG A O 1
ATOM 897 N N . THR A 1 116 ? 7.09 19.438 4.309 1 98.56 116 THR A N 1
ATOM 898 C CA . THR A 1 116 ? 8.125 18.469 3.971 1 98.56 116 THR A CA 1
ATOM 899 C C . THR A 1 116 ? 7.574 17.375 3.059 1 98.56 116 THR A C 1
ATOM 901 O O . THR A 1 116 ? 8.211 17.016 2.064 1 98.56 116 TH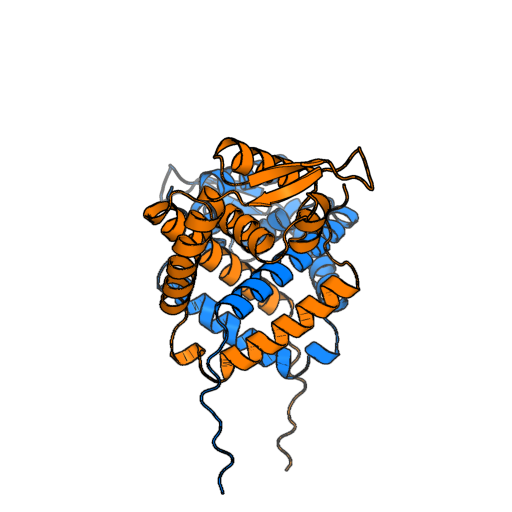R A O 1
ATOM 904 N N . PHE A 1 117 ? 6.426 16.906 3.383 1 98.5 117 PHE A N 1
ATOM 905 C CA . PHE A 1 117 ? 5.734 15.883 2.621 1 98.5 117 PHE A CA 1
ATOM 906 C C . PHE A 1 117 ? 5.492 16.328 1.187 1 98.5 117 PHE A C 1
ATOM 908 O O . PHE A 1 117 ? 5.812 15.617 0.239 1 98.5 117 PHE A O 1
ATOM 915 N N . THR A 1 118 ? 4.953 17.5 1.046 1 97.12 118 THR A N 1
ATOM 916 C CA . THR A 1 118 ? 4.602 18.031 -0.264 1 97.12 118 THR A CA 1
ATOM 917 C C . THR A 1 118 ? 5.855 18.266 -1.104 1 97.12 118 THR A C 1
ATOM 919 O O . THR A 1 118 ? 5.891 17.922 -2.287 1 97.12 118 THR A O 1
ATOM 922 N N . GLU A 1 119 ? 6.887 18.781 -0.501 1 96.94 119 GLU A N 1
ATOM 923 C CA . GLU A 1 119 ? 8.148 19.047 -1.19 1 96.94 119 GLU A CA 1
ATOM 924 C C . GLU A 1 119 ? 8.805 17.75 -1.649 1 96.94 119 GLU A C 1
ATOM 926 O O . GLU A 1 119 ? 9.281 17.656 -2.781 1 96.94 119 GLU A O 1
ATOM 931 N N . ARG A 1 120 ? 8.812 16.781 -0.771 1 97.62 120 ARG A N 1
ATOM 932 C CA . ARG A 1 120 ? 9.445 15.508 -1.101 1 97.62 120 ARG A CA 1
ATOM 933 C C . ARG A 1 120 ? 8.688 14.797 -2.213 1 97.62 120 ARG A C 1
ATOM 935 O O . ARG A 1 120 ? 9.297 14.219 -3.113 1 97.62 120 ARG A O 1
ATOM 942 N N . LEU A 1 121 ? 7.383 14.828 -2.113 1 95.81 121 LEU A N 1
ATOM 943 C CA . LEU A 1 121 ? 6.566 14.211 -3.156 1 95.81 121 LEU A CA 1
ATOM 944 C C . LEU A 1 121 ? 6.844 14.859 -4.512 1 95.81 121 LEU A C 1
ATOM 946 O O . LEU A 1 121 ? 6.957 14.156 -5.523 1 95.81 121 LEU A O 1
ATOM 950 N N . ALA A 1 122 ? 6.973 16.156 -4.555 1 93.38 122 ALA A N 1
ATOM 951 C CA . ALA A 1 122 ? 7.277 16.875 -5.785 1 93.38 122 ALA A CA 1
ATOM 952 C C . ALA A 1 122 ? 8.641 16.469 -6.34 1 93.38 122 ALA A C 1
ATOM 954 O O . ALA A 1 122 ? 8.828 16.422 -7.555 1 93.38 122 ALA A O 1
ATOM 955 N N . GLU A 1 123 ? 9.586 16.141 -5.457 1 94.69 123 GLU A N 1
ATOM 956 C CA . GLU A 1 123 ? 10.914 15.695 -5.855 1 94.69 123 GLU A CA 1
ATOM 957 C C . GLU A 1 123 ? 10.867 14.305 -6.477 1 94.69 123 GLU A C 1
ATOM 959 O O . GLU A 1 123 ? 11.625 14.008 -7.402 1 94.69 123 GLU A O 1
ATOM 964 N N . LEU A 1 124 ? 10.031 13.492 -5.969 1 94.25 124 LEU A N 1
ATOM 965 C CA . LEU A 1 124 ? 10.016 12.078 -6.316 1 94.25 124 LEU A CA 1
ATOM 966 C C . LEU A 1 124 ? 9.297 11.852 -7.641 1 94.25 124 LEU A C 1
ATOM 968 O O . LEU A 1 124 ? 9.562 10.867 -8.336 1 94.25 124 LEU A O 1
ATOM 972 N N . ILE A 1 125 ? 8.312 12.68 -7.902 1 89.44 125 ILE A N 1
ATOM 973 C CA . ILE A 1 125 ? 7.543 12.531 -9.133 1 89.44 125 ILE A CA 1
ATOM 974 C C . ILE A 1 125 ? 8.109 13.453 -10.211 1 89.44 125 ILE A C 1
ATOM 976 O O . ILE A 1 125 ? 8.055 14.68 -10.078 1 89.44 125 ILE A O 1
ATOM 980 N N . PRO A 1 126 ? 8.57 12.844 -11.258 1 80.88 126 PRO A N 1
ATOM 981 C CA . PRO A 1 126 ? 9.234 13.625 -12.305 1 80.88 126 PRO A CA 1
ATOM 982 C C . PRO A 1 126 ? 8.297 14.625 -12.984 1 80.88 126 PRO A C 1
ATOM 984 O O . PRO A 1 126 ? 7.113 14.336 -13.172 1 80.88 126 PRO A O 1
ATOM 987 N N . ASP A 1 127 ? 8.898 15.625 -13.531 1 77 127 ASP A N 1
ATOM 988 C CA . ASP A 1 127 ? 8.172 16.688 -14.203 1 77 127 ASP A CA 1
ATOM 989 C C . ASP A 1 127 ? 7.469 16.172 -15.461 1 77 127 ASP A C 1
ATOM 991 O O . ASP A 1 127 ? 6.363 16.609 -15.789 1 77 127 ASP A O 1
ATOM 995 N N . ALA A 1 128 ? 8.133 15.258 -16.047 1 67.25 128 ALA A N 1
ATOM 996 C CA . ALA A 1 128 ? 7.582 14.695 -17.281 1 67.25 128 ALA A CA 1
ATOM 997 C C . ALA A 1 128 ? 6.262 13.984 -17.031 1 67.25 128 ALA A C 1
ATOM 999 O O . ALA A 1 128 ? 5.422 13.859 -17.922 1 67.25 128 ALA A O 1
ATOM 1000 N N . LEU A 1 129 ? 6.121 13.539 -15.805 1 75.62 129 LEU A N 1
ATOM 1001 C CA . LEU A 1 129 ? 4.891 12.828 -15.461 1 75.62 129 LEU A CA 1
ATOM 1002 C C . LEU A 1 129 ? 3.84 13.797 -14.93 1 75.62 129 LEU A C 1
ATOM 1004 O O . LEU A 1 129 ? 2.652 13.469 -14.891 1 75.62 129 LEU A O 1
ATOM 1008 N N . LYS A 1 130 ? 4.324 14.867 -14.531 1 66.81 130 LYS A N 1
ATOM 1009 C CA . LYS A 1 130 ? 3.398 15.812 -13.914 1 66.81 130 LYS A CA 1
ATOM 1010 C C . LYS A 1 130 ? 2.467 16.422 -14.953 1 66.81 130 LYS A C 1
ATOM 1012 O O . LYS A 1 130 ? 1.407 16.953 -14.609 1 66.81 130 LYS A O 1
ATOM 1017 N N . ALA A 1 131 ? 2.834 16.219 -16.141 1 68.69 131 ALA A N 1
ATOM 1018 C CA . ALA A 1 131 ? 1.991 16.75 -17.203 1 68.69 131 ALA A CA 1
ATOM 1019 C C . ALA A 1 131 ? 0.787 15.844 -17.453 1 68.69 131 ALA A C 1
ATOM 1021 O O . ALA A 1 131 ? 0.369 15.094 -16.578 1 68.69 131 ALA A O 1
ATOM 1022 N N . SER A 1 132 ? 0.213 15.664 -18.531 1 64.44 132 SER A N 1
ATOM 1023 C CA . SER A 1 132 ? -1.065 15.086 -18.953 1 64.44 132 SER A CA 1
ATOM 1024 C C . SER A 1 132 ? -1.176 13.625 -18.531 1 64.44 132 SER A C 1
ATOM 1026 O O . SER A 1 132 ? -2.186 13.211 -17.969 1 64.44 132 SER A O 1
ATOM 1028 N N . PRO A 1 133 ? -0.123 12.875 -18.453 1 70.81 133 PRO A N 1
ATOM 1029 C CA . PRO A 1 133 ? -0.321 11.461 -18.125 1 70.81 133 PRO A CA 1
ATOM 1030 C C . PRO A 1 133 ? -0.695 11.25 -16.656 1 70.81 133 PRO A C 1
ATOM 1032 O O . PRO A 1 133 ? -1.58 10.445 -16.359 1 70.81 133 PRO A O 1
ATOM 1035 N N . LEU A 1 134 ? -0.157 12.055 -15.789 1 79.88 134 LEU A N 1
ATOM 1036 C CA . LEU A 1 134 ? -0.429 11.852 -14.367 1 79.88 134 LEU A CA 1
ATOM 1037 C C . LEU A 1 134 ? -1.789 12.422 -13.984 1 79.88 134 LEU A C 1
ATOM 1039 O O . LEU A 1 134 ? -2.453 11.914 -13.086 1 79.88 134 LEU A O 1
ATOM 1043 N N . ALA A 1 135 ? -2.123 13.445 -14.688 1 80.44 135 ALA A N 1
ATOM 1044 C CA . ALA A 1 135 ? -3.445 14 -14.422 1 80.44 135 ALA A CA 1
ATOM 1045 C C . ALA A 1 135 ? -4.543 12.992 -14.727 1 80.44 135 ALA A C 1
ATOM 1047 O O . ALA A 1 135 ? -5.504 12.852 -13.961 1 80.44 135 ALA A O 1
ATOM 1048 N N . THR A 1 136 ? -4.363 12.32 -15.797 1 80.44 136 THR A N 1
ATOM 1049 C CA . THR A 1 136 ? -5.32 11.281 -16.156 1 80.44 136 THR A CA 1
ATOM 1050 C C . THR A 1 136 ? -5.27 10.125 -15.172 1 80.44 136 THR A C 1
ATOM 1052 O O . THR A 1 136 ? -6.309 9.578 -14.781 1 80.44 136 THR A O 1
ATOM 1055 N N . ALA A 1 137 ? -4.105 9.773 -14.75 1 85.5 137 ALA A N 1
ATOM 1056 C CA . ALA A 1 137 ? -3.951 8.719 -13.75 1 85.5 137 ALA A CA 1
ATOM 1057 C C . ALA A 1 137 ? -4.605 9.109 -12.43 1 85.5 137 ALA A C 1
ATOM 1059 O O . ALA A 1 137 ? -5.27 8.297 -11.789 1 85.5 137 ALA A O 1
ATOM 1060 N N . ALA A 1 138 ? -4.395 10.359 -12.133 1 88.44 138 ALA A N 1
ATOM 1061 C CA . ALA A 1 138 ? -4.977 10.875 -10.898 1 88.44 138 ALA A CA 1
ATOM 1062 C C . ALA A 1 138 ? -6.5 10.805 -10.938 1 88.44 138 ALA A C 1
ATOM 1064 O O . ALA A 1 138 ? -7.137 10.422 -9.953 1 88.44 138 ALA A O 1
ATOM 1065 N N . GLN A 1 139 ? -7.016 11.133 -12 1 87.56 139 GLN A N 1
ATOM 1066 C CA . GLN A 1 139 ? -8.469 11.094 -12.141 1 87.56 139 GLN A CA 1
ATOM 1067 C C . GLN A 1 139 ? -8.984 9.656 -12.086 1 87.56 139 GLN A C 1
ATOM 1069 O O . GLN A 1 139 ? -10 9.391 -11.445 1 87.56 139 GLN A O 1
ATOM 1074 N N . ALA A 1 140 ? -8.344 8.789 -12.781 1 88.5 140 ALA A N 1
ATOM 1075 C CA . ALA A 1 140 ? -8.742 7.387 -12.781 1 88.5 140 ALA A CA 1
ATOM 1076 C C . ALA A 1 140 ? -8.672 6.797 -11.375 1 88.5 140 ALA A C 1
ATOM 1078 O O . ALA A 1 140 ? -9.578 6.078 -10.953 1 88.5 140 ALA A O 1
ATOM 1079 N N . LEU A 1 141 ? -7.652 7.105 -10.648 1 92.69 141 LEU A N 1
ATOM 1080 C CA . LEU A 1 141 ? -7.488 6.594 -9.289 1 92.69 141 LEU A CA 1
ATOM 1081 C C . LEU A 1 141 ? -8.531 7.195 -8.352 1 92.69 141 LEU A C 1
ATOM 1083 O O . LEU A 1 141 ? -9.023 6.516 -7.449 1 92.69 141 LEU A O 1
ATOM 1087 N N . SER A 1 142 ? -8.82 8.445 -8.562 1 93.38 142 SER A N 1
ATOM 1088 C CA . SER A 1 142 ? -9.859 9.086 -7.758 1 93.38 142 SER A CA 1
ATOM 1089 C C . SER A 1 142 ? -11.211 8.406 -7.961 1 93.38 142 SER A C 1
ATOM 1091 O O . SER A 1 142 ? -11.93 8.148 -6.992 1 93.38 142 SER A O 1
ATOM 1093 N N . GLU A 1 143 ? -11.508 8.094 -9.156 1 91.5 143 GLU A N 1
ATOM 1094 C CA . GLU A 1 143 ? -12.758 7.41 -9.453 1 91.5 143 GLU A CA 1
ATOM 1095 C C . GLU A 1 143 ? -12.773 6 -8.867 1 91.5 143 GLU A C 1
ATOM 1097 O O . GLU A 1 143 ? -13.773 5.57 -8.297 1 91.5 143 GLU A O 1
ATOM 1102 N N . LEU A 1 144 ? -11.727 5.309 -9.039 1 92.5 144 LEU A N 1
ATOM 1103 C CA . LEU A 1 144 ? -11.625 3.961 -8.492 1 92.5 144 LEU A CA 1
ATOM 1104 C C . LEU A 1 144 ? -11.766 3.982 -6.973 1 92.5 144 LEU A C 1
ATOM 1106 O O . LEU A 1 144 ? -12.516 3.182 -6.406 1 92.5 144 LEU A O 1
ATOM 1110 N N . ARG A 1 145 ? -11.117 4.895 -6.344 1 93.62 145 ARG A N 1
ATOM 1111 C CA . ARG A 1 145 ? -11.227 5.039 -4.895 1 93.62 145 ARG A CA 1
ATOM 1112 C C . ARG A 1 145 ? -12.68 5.242 -4.473 1 93.62 145 ARG A C 1
ATOM 1114 O O . ARG A 1 145 ? -13.164 4.586 -3.545 1 93.62 145 ARG A O 1
ATOM 1121 N N . SER A 1 146 ? -13.305 6.152 -5.129 1 94.25 146 SER A N 1
ATOM 1122 C CA . SER A 1 146 ? -14.688 6.469 -4.797 1 94.25 146 SER A CA 1
ATOM 1123 C C . SER A 1 146 ? -15.578 5.234 -4.898 1 94.25 146 SER A C 1
ATOM 1125 O O . SER A 1 146 ? -16.453 5.016 -4.051 1 94.25 146 SER A O 1
ATOM 1127 N N . LEU A 1 147 ? -15.383 4.426 -5.875 1 92 147 LEU A N 1
ATOM 1128 C CA . LEU A 1 147 ? -16.172 3.215 -6.07 1 92 147 LEU A CA 1
ATOM 1129 C C . LEU A 1 147 ? -15.883 2.191 -4.98 1 92 147 LEU A C 1
ATOM 1131 O O . LEU A 1 147 ? -16.797 1.581 -4.434 1 92 147 LEU A O 1
ATOM 1135 N N . LEU A 1 148 ? -14.609 1.995 -4.672 1 94.75 148 LEU A N 1
ATOM 1136 C CA . LEU A 1 148 ? -14.234 1.054 -3.627 1 94.75 148 LEU A CA 1
ATOM 1137 C C . LEU A 1 148 ? -14.82 1.471 -2.281 1 94.75 148 LEU A C 1
ATOM 1139 O O . LEU A 1 148 ? -15.289 0.627 -1.515 1 94.75 148 LEU A O 1
ATOM 1143 N N . GLU A 1 149 ? -14.789 2.77 -2 1 94.5 149 GLU A N 1
ATOM 1144 C CA . GLU A 1 149 ? -15.32 3.283 -0.741 1 94.5 149 GLU A CA 1
ATOM 1145 C C . GLU A 1 149 ? -16.844 3.143 -0.683 1 94.5 149 GLU A C 1
ATOM 1147 O O . GLU A 1 149 ? -17.391 2.734 0.342 1 94.5 149 GLU A O 1
ATOM 1152 N N . ARG A 1 150 ? -17.469 3.463 -1.741 1 93.56 150 ARG A N 1
ATOM 1153 C CA . ARG A 1 150 ? -18.922 3.375 -1.811 1 93.56 150 ARG A CA 1
ATOM 1154 C C . ARG A 1 150 ? -19.391 1.948 -1.558 1 93.56 150 ARG A C 1
ATOM 1156 O O . ARG A 1 150 ? -20.375 1.733 -0.843 1 93.56 150 ARG A O 1
ATOM 1163 N N . ASP A 1 151 ? -18.672 1.015 -2.092 1 93.75 151 ASP A N 1
ATOM 1164 C CA . ASP A 1 151 ? -19.078 -0.383 -1.999 1 93.75 151 ASP A CA 1
ATOM 1165 C C . ASP A 1 151 ? -18.438 -1.062 -0.787 1 93.75 151 ASP A C 1
ATOM 1167 O O . ASP A 1 151 ? -18.578 -2.275 -0.611 1 93.75 151 ASP A O 1
ATOM 1171 N N . GLN A 1 152 ? -17.672 -0.302 0.041 1 94.06 152 GLN A N 1
ATOM 1172 C CA . GLN A 1 152 ? -17.047 -0.776 1.268 1 94.06 152 GLN A CA 1
ATOM 1173 C C . GLN A 1 152 ? -16.125 -1.967 0.992 1 94.06 152 GLN A C 1
ATOM 1175 O O . GLN A 1 152 ? -16.156 -2.959 1.724 1 94.06 152 GLN A O 1
ATOM 1180 N N . ILE A 1 153 ? -15.477 -1.829 -0.121 1 95.5 153 ILE A N 1
ATOM 1181 C CA . ILE A 1 153 ? -14.547 -2.887 -0.501 1 95.5 153 ILE A CA 1
ATOM 1182 C C . ILE A 1 153 ? -13.25 -2.738 0.286 1 95.5 153 ILE A C 1
ATOM 1184 O O . ILE A 1 153 ? -12.734 -1.628 0.451 1 95.5 153 ILE A O 1
ATOM 1188 N N . GLY A 1 154 ? -12.688 -3.838 0.75 1 95.81 154 GLY A N 1
ATOM 1189 C CA . GLY A 1 154 ? -11.367 -3.867 1.354 1 95.81 154 GLY A CA 1
ATOM 1190 C C . GLY A 1 154 ? -11.352 -3.352 2.781 1 95.81 154 GLY A C 1
ATOM 1191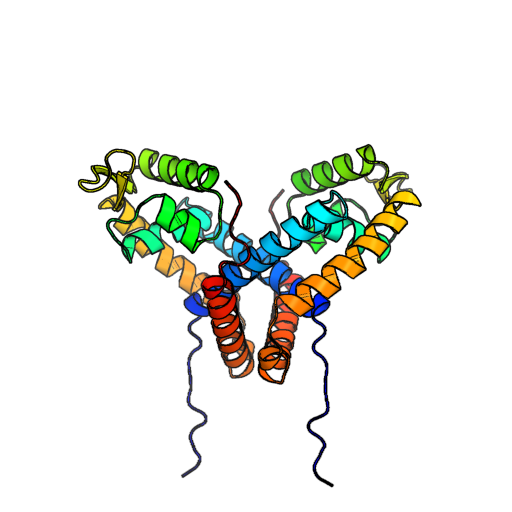 O O . GLY A 1 154 ? -10.312 -2.904 3.275 1 95.81 154 GLY A O 1
ATOM 1192 N N . THR A 1 155 ? -12.453 -3.33 3.406 1 93.25 155 THR A N 1
ATOM 1193 C CA . THR A 1 155 ? -12.531 -2.914 4.801 1 93.25 155 THR A CA 1
ATOM 1194 C C . THR A 1 155 ? -12.156 -4.066 5.73 1 93.25 155 THR A C 1
ATOM 1196 O O . THR A 1 155 ? -12.672 -5.176 5.586 1 93.25 155 THR A O 1
ATOM 1199 N N . PRO A 1 156 ? -11.141 -3.834 6.594 1 87.88 156 PRO A N 1
ATOM 1200 C CA . PRO A 1 156 ? -10.75 -4.926 7.484 1 87.88 156 PRO A CA 1
ATOM 1201 C C . PRO A 1 156 ? -11.914 -5.453 8.32 1 87.88 156 PRO A C 1
ATOM 1203 O O . PRO A 1 156 ? -12.82 -4.695 8.672 1 87.88 156 PRO A O 1
ATOM 1206 N N . THR A 1 157 ? -11.984 -6.801 8.453 1 69.75 157 THR A N 1
ATOM 1207 C CA . THR A 1 157 ? -13.031 -7.461 9.227 1 69.75 157 THR A CA 1
ATOM 1208 C C . THR A 1 157 ? -12.641 -7.531 10.703 1 69.75 157 THR A C 1
ATOM 1210 O O . THR A 1 157 ? -11.5 -7.844 11.031 1 69.75 157 THR A O 1
ATOM 1213 N N . GLY A 1 158 ? -12.906 -6.684 11.586 1 58.09 158 GLY A N 1
ATOM 1214 C CA . GLY A 1 158 ? -12.719 -6.73 13.023 1 58.09 158 GLY A CA 1
ATOM 1215 C C . GLY A 1 158 ? -11.516 -7.559 13.445 1 58.09 158 GLY A C 1
ATOM 1216 O O . GLY A 1 158 ? -11 -8.352 12.656 1 58.09 158 GLY A O 1
ATOM 1217 N N . MET B 1 1 ? -9.016 30.469 -31.578 1 23.98 1 MET B N 1
ATOM 1218 C CA . MET B 1 1 ? -8.539 30.609 -30.203 1 23.98 1 MET B CA 1
ATOM 1219 C C . MET B 1 1 ? -8.148 29.25 -29.625 1 23.98 1 MET B C 1
ATOM 1221 O O . MET B 1 1 ? -8.969 28.328 -29.578 1 23.98 1 MET B O 1
ATOM 1225 N N . ALA B 1 2 ? -6.906 28.672 -29.875 1 29.22 2 ALA B N 1
ATOM 1226 C CA . ALA B 1 2 ? -6.367 27.359 -29.516 1 29.22 2 ALA B CA 1
ATOM 1227 C C . ALA B 1 2 ? -6.637 27.047 -28.047 1 29.22 2 ALA B C 1
ATOM 1229 O O . ALA B 1 2 ? -6.445 27.891 -27.172 1 29.22 2 ALA B O 1
ATOM 1230 N N . SER B 1 3 ? -7.629 26.297 -27.703 1 34.69 3 SER B N 1
ATOM 1231 C CA . SER B 1 3 ? -8.016 25.891 -26.359 1 34.69 3 SER B CA 1
ATOM 1232 C C . SER B 1 3 ? -6.797 25.578 -25.5 1 34.69 3 SER B C 1
ATOM 1234 O O . SER B 1 3 ? -5.98 24.719 -25.875 1 34.69 3 SER B O 1
ATOM 1236 N N . THR B 1 4 ? -6.059 26.578 -25 1 35.22 4 THR B N 1
ATOM 1237 C CA . THR B 1 4 ? -4.859 26.516 -24.172 1 35.22 4 THR B CA 1
ATOM 1238 C C . THR B 1 4 ? -4.867 25.281 -23.281 1 35.22 4 THR B C 1
ATOM 1240 O O . THR B 1 4 ? -5.805 25.062 -22.516 1 35.22 4 THR B O 1
ATOM 1243 N N . ALA B 1 5 ? -4.609 24.125 -23.719 1 37.72 5 ALA B N 1
ATOM 1244 C CA . ALA B 1 5 ? -4.266 22.859 -23.062 1 37.72 5 ALA B CA 1
ATOM 1245 C C . ALA B 1 5 ? -3.742 23.109 -21.656 1 37.72 5 ALA B C 1
ATOM 1247 O O . ALA B 1 5 ? -2.6 23.531 -21.484 1 37.72 5 ALA B O 1
ATOM 1248 N N . GLY B 1 6 ? -4.309 23.922 -20.75 1 38.75 6 GLY B N 1
ATOM 1249 C CA . GLY B 1 6 ? -4.086 24.625 -19.5 1 38.75 6 GLY B CA 1
ATOM 1250 C C . GLY B 1 6 ? -3.234 23.844 -18.516 1 38.75 6 GLY B C 1
ATOM 1251 O O . GLY B 1 6 ? -3.096 22.625 -18.641 1 38.75 6 GLY B O 1
ATOM 1252 N N . ASP B 1 7 ? -2.135 24.328 -17.812 1 46.66 7 ASP B N 1
ATOM 1253 C CA . ASP B 1 7 ? -1.121 24.031 -16.812 1 46.66 7 ASP B CA 1
ATOM 1254 C C . ASP B 1 7 ? -1.706 23.203 -15.664 1 46.66 7 ASP B C 1
ATOM 1256 O O . ASP B 1 7 ? -2.01 23.734 -14.602 1 46.66 7 ASP B O 1
ATOM 1260 N N . GLU B 1 8 ? -2.691 22.5 -15.781 1 53.97 8 GLU B N 1
ATOM 1261 C CA . GLU B 1 8 ? -3.439 21.891 -14.688 1 53.97 8 GLU B CA 1
ATOM 1262 C C . GLU B 1 8 ? -2.521 21.078 -13.773 1 53.97 8 GLU B C 1
ATOM 1264 O O . GLU B 1 8 ? -1.998 20.031 -14.18 1 53.97 8 GLU B O 1
ATOM 1269 N N . THR B 1 9 ? -1.797 21.797 -12.883 1 67.06 9 THR B N 1
ATOM 1270 C CA . THR B 1 9 ? -0.887 21.297 -11.859 1 67.06 9 THR B CA 1
ATOM 1271 C C . THR B 1 9 ? -1.521 20.141 -11.094 1 67.06 9 THR B C 1
ATOM 1273 O O . THR B 1 9 ? -2.658 20.25 -10.633 1 67.06 9 THR B O 1
ATOM 1276 N N . VAL B 1 10 ? -1.044 19 -11.328 1 79.44 10 VAL B N 1
ATOM 1277 C CA . VAL B 1 10 ? -1.508 17.812 -10.633 1 79.44 10 VAL B CA 1
ATOM 1278 C C . VAL B 1 10 ? -1.41 18.016 -9.117 1 79.44 10 VAL B C 1
ATOM 1280 O O . VAL B 1 10 ? -0.42 18.562 -8.625 1 79.44 10 VAL B O 1
ATOM 1283 N N . ASP B 1 11 ? -2.588 17.844 -8.422 1 89.88 11 ASP B N 1
ATOM 1284 C CA . ASP B 1 11 ? -2.59 17.781 -6.965 1 89.88 11 ASP B CA 1
ATOM 1285 C C . ASP B 1 11 ? -1.848 16.547 -6.465 1 89.88 11 ASP B C 1
ATOM 1287 O O . ASP B 1 11 ? -2.453 15.484 -6.273 1 89.88 11 ASP B O 1
ATOM 1291 N N . LEU B 1 12 ? -0.507 16.719 -6.219 1 92.44 12 LEU B N 1
ATOM 1292 C CA . LEU B 1 12 ? 0.339 15.578 -5.918 1 92.44 12 LEU B CA 1
ATOM 1293 C C . LEU B 1 12 ? -0.075 14.93 -4.602 1 92.44 12 LEU B C 1
ATOM 1295 O O . LEU B 1 12 ? -0.168 13.703 -4.512 1 92.44 12 LEU B O 1
ATOM 1299 N N . PRO B 1 13 ? -0.413 15.758 -3.635 1 94.25 13 PRO B N 1
ATOM 1300 C CA . PRO B 1 13 ? -0.886 15.125 -2.402 1 94.25 13 PRO B CA 1
ATOM 1301 C C . PRO B 1 13 ? -2.184 14.352 -2.6 1 94.25 13 PRO B C 1
ATOM 1303 O O . PRO B 1 13 ? -2.354 13.266 -2.027 1 94.25 13 PRO B O 1
ATOM 1306 N N . GLY B 1 14 ? -3.076 14.898 -3.354 1 93.56 14 GLY B N 1
ATOM 1307 C CA . GLY B 1 14 ? -4.301 14.18 -3.674 1 93.56 14 GLY B CA 1
ATOM 1308 C C . GLY B 1 14 ? -4.059 12.891 -4.434 1 93.56 14 GLY B C 1
ATOM 1309 O O . GLY B 1 14 ? -4.691 11.875 -4.152 1 93.56 14 GLY B O 1
ATOM 1310 N N . PHE B 1 15 ? -3.182 12.906 -5.387 1 92.5 15 PHE B N 1
ATOM 1311 C CA . PHE B 1 15 ? -2.797 11.719 -6.137 1 92.5 15 PHE B CA 1
ATOM 1312 C C . PHE B 1 15 ? -2.24 10.648 -5.203 1 92.5 15 PHE B C 1
ATOM 1314 O O . PHE B 1 15 ? -2.623 9.477 -5.297 1 92.5 15 PHE B O 1
ATOM 1321 N N . PHE B 1 16 ? -1.348 11.07 -4.332 1 95.81 16 PHE B N 1
ATOM 1322 C CA . PHE B 1 16 ? -0.747 10.133 -3.389 1 95.81 16 PHE B CA 1
ATOM 1323 C C . PHE B 1 16 ? -1.81 9.516 -2.49 1 95.81 16 PHE B C 1
ATOM 1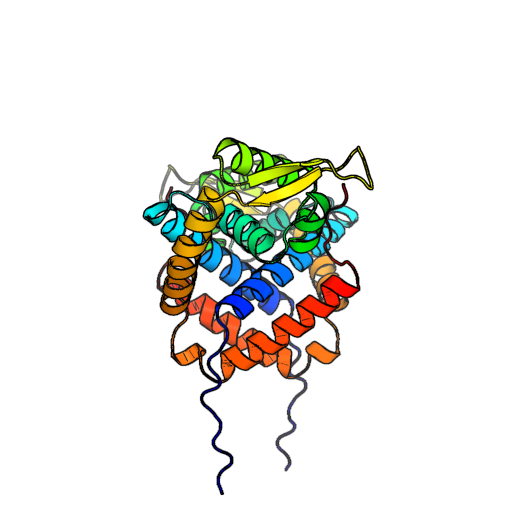325 O O . PHE B 1 16 ? -1.804 8.305 -2.256 1 95.81 16 PHE B O 1
ATOM 1332 N N . ALA B 1 17 ? -2.725 10.305 -2.014 1 96.25 17 ALA B N 1
ATOM 1333 C CA . ALA B 1 17 ? -3.795 9.797 -1.156 1 96.25 17 ALA B CA 1
ATOM 1334 C C . ALA B 1 17 ? -4.641 8.758 -1.889 1 96.25 17 ALA B C 1
ATOM 1336 O O . ALA B 1 17 ? -4.965 7.707 -1.329 1 96.25 17 ALA B O 1
ATOM 1337 N N . ASP B 1 18 ? -4.98 9.031 -3.127 1 95.94 18 ASP B N 1
ATOM 1338 C CA . ASP B 1 18 ? -5.766 8.094 -3.926 1 95.94 18 ASP B CA 1
ATOM 1339 C C . ASP B 1 18 ? -4.992 6.805 -4.172 1 95.94 18 ASP B C 1
ATOM 1341 O O . ASP B 1 18 ? -5.566 5.711 -4.117 1 95.94 18 ASP B O 1
ATOM 1345 N N . LEU B 1 19 ? -3.725 6.945 -4.473 1 96.31 19 LEU B N 1
ATOM 1346 C CA . LEU B 1 19 ? -2.85 5.801 -4.691 1 96.31 19 LEU B CA 1
ATOM 1347 C C . LEU B 1 19 ? -2.838 4.887 -3.471 1 96.31 19 LEU B C 1
ATOM 1349 O O . LEU B 1 19 ? -3.062 3.678 -3.592 1 96.31 19 LEU B O 1
ATOM 1353 N N . VAL B 1 20 ? -2.648 5.434 -2.305 1 97.81 20 VAL B N 1
ATOM 1354 C CA . VAL B 1 20 ? -2.543 4.676 -1.062 1 97.81 20 VAL B CA 1
ATOM 1355 C C . VAL B 1 20 ? -3.887 4.027 -0.736 1 97.81 20 VAL B C 1
ATOM 1357 O O . VAL B 1 20 ? -3.947 2.84 -0.413 1 97.81 20 VAL B O 1
ATOM 1360 N N . ARG B 1 21 ? -4.977 4.777 -0.895 1 97.19 21 ARG B N 1
ATOM 1361 C CA . ARG B 1 21 ? -6.297 4.277 -0.529 1 97.19 21 ARG B CA 1
ATOM 1362 C C . ARG B 1 21 ? -6.75 3.174 -1.482 1 97.19 21 ARG B C 1
ATOM 1364 O O . ARG B 1 21 ? -7.328 2.174 -1.054 1 97.19 21 ARG B O 1
ATOM 1371 N N . CYS B 1 22 ? -6.523 3.344 -2.762 1 96.62 22 CYS B N 1
ATOM 1372 C CA . CYS B 1 22 ? -6.859 2.301 -3.723 1 96.62 22 CYS B CA 1
ATOM 1373 C C . CYS B 1 22 ? -6.043 1.038 -3.467 1 96.62 22 CYS B C 1
ATOM 1375 O O . CYS B 1 22 ? -6.594 -0.063 -3.422 1 96.62 22 CYS B O 1
ATOM 1377 N N . GLU B 1 23 ? -4.727 1.253 -3.355 1 97.94 23 GLU B N 1
ATOM 1378 C CA . GLU B 1 23 ? -3.855 0.108 -3.113 1 97.94 23 GLU B CA 1
ATOM 1379 C C . GLU B 1 23 ? -4.293 -0.67 -1.876 1 97.94 23 GLU B C 1
ATOM 1381 O O . GLU B 1 23 ? -4.445 -1.892 -1.927 1 97.94 23 GLU B O 1
ATOM 1386 N N . THR B 1 24 ? -4.547 0.008 -0.753 1 98 24 THR B N 1
ATOM 1387 C CA . THR B 1 24 ? -4.898 -0.63 0.51 1 98 24 THR B CA 1
ATOM 1388 C C . THR B 1 24 ? -6.195 -1.422 0.372 1 98 24 THR B C 1
ATOM 1390 O O . THR B 1 24 ? -6.266 -2.586 0.772 1 98 24 THR B O 1
ATOM 1393 N N . ARG B 1 25 ? -7.176 -0.818 -0.222 1 97.5 25 ARG B N 1
ATOM 1394 C CA . ARG B 1 25 ? -8.484 -1.46 -0.323 1 97.5 25 ARG B CA 1
ATOM 1395 C C . ARG B 1 25 ? -8.438 -2.652 -1.273 1 97.5 25 ARG B C 1
ATOM 1397 O O . ARG B 1 25 ? -9 -3.709 -0.98 1 97.5 25 ARG B O 1
ATOM 1404 N N . LEU B 1 26 ? -7.777 -2.527 -2.406 1 97.75 26 LEU B N 1
ATOM 1405 C CA . LEU B 1 26 ? -7.637 -3.65 -3.326 1 97.75 26 LEU B CA 1
ATOM 1406 C C . LEU B 1 26 ? -6.836 -4.781 -2.688 1 97.75 26 LEU B C 1
ATOM 1408 O O . LEU B 1 26 ? -7.215 -5.949 -2.793 1 97.75 26 LEU B O 1
ATOM 1412 N N . TYR B 1 27 ? -5.742 -4.434 -2.049 1 98.19 27 TYR B N 1
ATOM 1413 C CA . TYR B 1 27 ? -4.887 -5.418 -1.395 1 98.19 27 TYR B CA 1
ATOM 1414 C C . TYR B 1 27 ? -5.664 -6.211 -0.352 1 98.19 27 TYR B C 1
ATOM 1416 O O . TYR B 1 27 ? -5.594 -7.441 -0.319 1 98.19 27 TYR B O 1
ATOM 1424 N N . ASN B 1 28 ? -6.461 -5.512 0.455 1 98 28 ASN B N 1
ATOM 1425 C CA . ASN B 1 28 ? -7.289 -6.145 1.474 1 98 28 ASN B CA 1
ATOM 1426 C C . ASN B 1 28 ? -8.336 -7.07 0.852 1 98 28 ASN B C 1
ATOM 1428 O O . ASN B 1 28 ? -8.531 -8.188 1.321 1 98 28 ASN B O 1
ATOM 1432 N N . ALA B 1 29 ? -9.008 -6.594 -0.138 1 97.88 29 ALA B N 1
ATOM 1433 C CA . ALA B 1 29 ? -10.055 -7.379 -0.781 1 97.88 29 ALA B CA 1
ATOM 1434 C C . ALA B 1 29 ? -9.484 -8.656 -1.39 1 97.88 29 ALA B C 1
ATOM 1436 O O . ALA B 1 29 ? -10.094 -9.727 -1.284 1 97.88 29 ALA B O 1
ATOM 1437 N N . LEU B 1 30 ? -8.344 -8.5 -2.014 1 98.31 30 LEU B N 1
ATOM 1438 C CA . LEU B 1 30 ? -7.691 -9.664 -2.594 1 98.31 30 LEU B CA 1
ATOM 1439 C C . LEU B 1 30 ? -7.238 -10.633 -1.506 1 98.31 30 LEU B C 1
ATOM 1441 O O . LEU B 1 30 ? -7.363 -11.852 -1.66 1 98.31 30 LEU B O 1
ATOM 1445 N N . ASN B 1 31 ? -6.738 -10.07 -0.466 1 98.19 31 ASN B N 1
ATOM 1446 C CA . ASN B 1 31 ? -6.312 -10.891 0.667 1 98.19 31 ASN B CA 1
ATOM 1447 C C . ASN B 1 31 ? -7.453 -11.75 1.194 1 98.19 31 ASN B C 1
ATOM 1449 O O . ASN B 1 31 ? -7.281 -12.953 1.398 1 98.19 31 ASN B O 1
ATOM 1453 N N . ASP B 1 32 ? -8.586 -11.156 1.374 1 97.44 32 ASP B N 1
ATOM 1454 C CA . ASP B 1 32 ? -9.75 -11.875 1.884 1 97.44 32 ASP B CA 1
ATOM 1455 C C . ASP B 1 32 ? -10.133 -13.023 0.953 1 97.44 32 ASP B C 1
ATOM 1457 O O . ASP B 1 32 ? -10.383 -14.141 1.408 1 97.44 32 ASP B O 1
ATOM 1461 N N . ARG B 1 33 ? -10.125 -12.758 -0.3 1 98.12 33 ARG B N 1
ATOM 1462 C CA . ARG B 1 33 ? -10.539 -13.758 -1.275 1 98.12 33 ARG B CA 1
ATOM 1463 C C . ARG B 1 33 ? -9.531 -14.898 -1.356 1 98.12 33 ARG B C 1
ATOM 1465 O O . ARG B 1 33 ? -9.906 -16.062 -1.422 1 98.12 33 ARG B O 1
ATOM 1472 N N . LEU B 1 34 ? -8.25 -14.594 -1.368 1 98.5 34 LEU B N 1
ATOM 1473 C CA . LEU B 1 34 ? -7.199 -15.602 -1.449 1 98.5 34 LEU B CA 1
ATOM 1474 C C . LEU B 1 34 ? -7.176 -16.469 -0.197 1 98.5 34 LEU B C 1
ATOM 1476 O O . LEU B 1 34 ? -6.996 -17.688 -0.284 1 98.5 34 LEU B O 1
ATOM 1480 N N . ARG B 1 35 ? -7.402 -15.875 0.903 1 97.81 35 ARG B N 1
ATOM 1481 C CA . ARG B 1 35 ? -7.473 -16.641 2.146 1 97.81 35 ARG B CA 1
ATOM 1482 C C . ARG B 1 35 ? -8.664 -17.594 2.141 1 97.81 35 ARG B C 1
ATOM 1484 O O . ARG B 1 35 ? -8.547 -18.75 2.539 1 97.81 35 ARG B O 1
ATOM 1491 N N . GLU B 1 36 ? -9.734 -17.062 1.739 1 97.88 36 GLU B N 1
ATOM 1492 C CA . GLU B 1 36 ? -10.969 -17.844 1.705 1 97.88 36 GLU B CA 1
ATOM 1493 C C . GLU B 1 36 ? -10.828 -19.062 0.792 1 97.88 36 GLU B C 1
ATOM 1495 O O . GLU B 1 36 ? -11.234 -20.172 1.156 1 97.88 36 GLU B O 1
ATOM 1500 N N . ARG B 1 37 ? -10.195 -18.859 -0.331 1 98.19 37 ARG B N 1
ATOM 1501 C CA . ARG B 1 37 ? -10.227 -19.891 -1.363 1 98.19 37 ARG B CA 1
ATOM 1502 C C . ARG B 1 37 ? -9.008 -20.797 -1.271 1 98.19 37 ARG B C 1
ATOM 1504 O O . ARG B 1 37 ? -9.078 -21.984 -1.607 1 98.19 37 ARG B O 1
ATOM 1511 N N . HIS B 1 38 ? -7.867 -20.234 -0.799 1 98.06 38 HIS B N 1
ATOM 1512 C CA . HIS B 1 38 ? -6.633 -21 -0.919 1 98.06 38 HIS B CA 1
ATOM 1513 C C . HIS B 1 38 ? -5.875 -21.047 0.404 1 98.06 38 HIS B C 1
ATOM 1515 O O . HIS B 1 38 ? -4.84 -21.703 0.515 1 98.06 38 HIS B O 1
ATOM 1521 N N . GLY B 1 39 ? -6.324 -20.266 1.426 1 97.38 39 GLY B N 1
ATOM 1522 C CA . GLY B 1 39 ? -5.645 -20.219 2.711 1 97.38 39 GLY B CA 1
ATOM 1523 C C . GLY B 1 39 ? -4.328 -19.469 2.664 1 97.38 39 GLY B C 1
ATOM 1524 O O . GLY B 1 39 ? -3.434 -19.719 3.473 1 97.38 39 GLY B O 1
ATOM 1525 N N . ILE B 1 40 ? -4.156 -18.578 1.693 1 97.75 40 ILE B N 1
ATOM 1526 C CA . ILE B 1 40 ? -2.896 -17.844 1.587 1 97.75 40 ILE B CA 1
ATOM 1527 C C . ILE B 1 40 ? -3.172 -16.344 1.585 1 97.75 40 ILE B C 1
ATOM 1529 O O . ILE B 1 40 ? -4.211 -15.898 1.095 1 97.75 40 ILE B O 1
ATOM 1533 N N . ALA B 1 41 ? -2.236 -15.586 2.076 1 97.75 41 ALA B N 1
ATOM 1534 C CA . ALA B 1 41 ? -2.314 -14.125 2.064 1 97.75 41 ALA B CA 1
ATOM 1535 C C . ALA B 1 41 ? -1.854 -13.562 0.723 1 97.75 41 ALA B C 1
ATOM 1537 O O . ALA B 1 41 ? -1.128 -14.234 -0.02 1 97.75 41 ALA B O 1
ATOM 1538 N N . THR B 1 42 ? -2.24 -12.312 0.466 1 97.94 42 THR B N 1
ATOM 1539 C CA . THR B 1 42 ? -1.827 -11.648 -0.765 1 97.94 42 THR B CA 1
ATOM 1540 C C . THR B 1 42 ? -0.305 -11.586 -0.862 1 97.94 42 THR B C 1
ATOM 1542 O O . THR B 1 42 ? 0.264 -11.828 -1.928 1 97.94 42 THR B O 1
ATOM 1545 N N . SER B 1 43 ? 0.396 -11.266 0.203 1 98 43 SER B N 1
ATOM 1546 C CA . SER B 1 43 ? 1.852 -11.172 0.195 1 98 43 SER B CA 1
ATOM 1547 C C . SER B 1 43 ? 2.492 -12.523 -0.111 1 98 43 SER B C 1
ATOM 1549 O O . SER B 1 43 ? 3.494 -12.594 -0.827 1 98 43 SER B O 1
ATOM 1551 N N . GLN B 1 44 ? 1.941 -13.555 0.476 1 98.06 44 GLN B N 1
ATOM 1552 C CA . GLN B 1 44 ? 2.441 -14.898 0.189 1 98.06 44 GLN B CA 1
ATOM 1553 C C . GLN B 1 44 ? 2.254 -15.25 -1.282 1 98.06 44 GLN B C 1
ATOM 1555 O O . GLN B 1 44 ? 3.164 -15.781 -1.92 1 98.06 44 GLN B O 1
ATOM 1560 N N . PHE B 1 45 ? 1.091 -14.969 -1.796 1 98.69 45 PHE B N 1
ATOM 1561 C CA . PHE B 1 45 ? 0.822 -15.172 -3.215 1 98.69 45 PHE B CA 1
ATOM 1562 C C . PHE B 1 45 ? 1.842 -14.43 -4.07 1 98.69 45 PHE B C 1
ATOM 1564 O O . PHE B 1 45 ? 2.375 -14.984 -5.031 1 98.69 45 PHE B O 1
ATOM 1571 N N . GLU B 1 46 ? 2.143 -13.188 -3.74 1 98.38 46 GLU B N 1
ATOM 1572 C CA . GLU B 1 46 ? 3.084 -12.367 -4.5 1 98.38 46 GLU B CA 1
ATOM 1573 C C . GLU B 1 46 ? 4.48 -12.984 -4.488 1 98.38 46 GLU B C 1
ATOM 1575 O O . GLU B 1 46 ? 5.164 -13.008 -5.516 1 98.38 46 GLU B O 1
ATOM 1580 N N . PHE B 1 47 ? 4.91 -13.453 -3.354 1 98.5 47 PHE B N 1
ATOM 1581 C CA . PHE B 1 47 ? 6.207 -14.109 -3.264 1 98.5 47 PHE B CA 1
ATOM 1582 C C . PHE B 1 47 ? 6.246 -15.359 -4.133 1 98.5 47 PHE B C 1
ATOM 1584 O O . PHE B 1 47 ? 7.191 -15.562 -4.895 1 98.5 47 PHE B O 1
ATOM 1591 N N . LEU B 1 48 ? 5.195 -16.156 -4.023 1 98.75 48 LEU B N 1
ATOM 1592 C CA . LEU B 1 48 ? 5.145 -17.391 -4.793 1 98.75 48 LEU B CA 1
ATOM 1593 C C . LEU B 1 48 ? 5.141 -17.094 -6.293 1 98.75 48 LEU B C 1
ATOM 1595 O O . LEU B 1 48 ? 5.848 -17.75 -7.059 1 98.75 48 LEU B O 1
ATOM 1599 N N . ARG B 1 49 ? 4.352 -16.172 -6.703 1 98.62 49 ARG B N 1
ATOM 1600 C CA . ARG B 1 49 ? 4.27 -15.805 -8.109 1 98.62 49 ARG B CA 1
ATOM 1601 C C . ARG B 1 49 ? 5.621 -15.312 -8.625 1 98.62 49 ARG B C 1
ATOM 1603 O O . ARG B 1 49 ? 6.031 -15.656 -9.734 1 98.62 49 ARG B O 1
ATOM 1610 N N . TYR B 1 50 ? 6.289 -14.5 -7.844 1 98.25 50 TYR B N 1
ATOM 1611 C CA . TYR B 1 50 ? 7.613 -14 -8.203 1 98.25 50 TYR B CA 1
ATOM 1612 C C . TYR B 1 50 ? 8.594 -15.148 -8.391 1 98.25 50 TYR B C 1
ATOM 1614 O O . TYR B 1 50 ? 9.328 -15.188 -9.383 1 98.25 50 TYR B O 1
ATOM 1622 N N . LEU B 1 51 ? 8.57 -16.078 -7.496 1 98.44 51 LEU B N 1
ATOM 1623 C CA . LEU B 1 51 ? 9.516 -17.203 -7.531 1 98.44 51 LEU B CA 1
ATOM 1624 C C . LEU B 1 51 ? 9.203 -18.125 -8.695 1 98.44 51 LEU B C 1
ATOM 1626 O O . LEU B 1 51 ? 10.117 -18.719 -9.289 1 98.44 51 LEU B O 1
ATOM 1630 N N . ARG B 1 52 ? 7.934 -18.266 -8.969 1 98.44 52 ARG B N 1
ATOM 1631 C CA . ARG B 1 52 ? 7.551 -19.047 -10.141 1 98.44 52 ARG B CA 1
ATOM 1632 C C . ARG B 1 52 ? 8.172 -18.469 -11.414 1 98.44 52 ARG B C 1
ATOM 1634 O O . ARG B 1 52 ? 8.688 -19.219 -12.25 1 98.44 52 ARG B O 1
ATOM 1641 N N . ASP B 1 53 ? 8.188 -17.188 -11.492 1 97.5 53 ASP B N 1
ATOM 1642 C CA . ASP B 1 53 ? 8.633 -16.516 -12.703 1 97.5 53 ASP B CA 1
ATOM 1643 C C . ASP B 1 53 ? 10.148 -16.344 -12.703 1 97.5 53 ASP B C 1
ATOM 1645 O O . ASP B 1 53 ? 10.742 -16.078 -13.75 1 97.5 53 ASP B O 1
ATOM 1649 N N . ARG B 1 54 ? 10.758 -16.438 -11.539 1 97.44 54 ARG B N 1
ATOM 1650 C CA . ARG B 1 54 ? 12.195 -16.234 -11.383 1 97.44 54 ARG B CA 1
ATOM 1651 C C . ARG B 1 54 ? 12.812 -17.297 -10.477 1 97.44 54 ARG B C 1
ATOM 1653 O O . ARG B 1 54 ? 13.367 -16.969 -9.43 1 97.44 54 ARG B O 1
ATOM 1660 N N . PRO B 1 55 ? 12.898 -18.484 -10.938 1 95.81 55 PRO B N 1
ATOM 1661 C CA . PRO B 1 55 ? 13.5 -19.547 -10.117 1 95.81 55 PRO B CA 1
ATOM 1662 C C . PRO B 1 55 ? 14.977 -19.281 -9.812 1 95.81 55 PRO B C 1
ATOM 1664 O O . PRO B 1 55 ? 15.703 -18.75 -10.656 1 95.81 55 PRO B O 1
ATOM 1667 N N . GLY B 1 56 ? 15.359 -19.641 -8.578 1 96.19 56 GLY B N 1
ATOM 1668 C CA . GLY B 1 56 ? 16.75 -19.453 -8.18 1 96.19 56 GLY B CA 1
ATOM 1669 C C . GLY B 1 56 ? 17.031 -18.078 -7.609 1 96.19 56 GLY B C 1
ATOM 1670 O O . GLY B 1 56 ? 18.188 -17.672 -7.484 1 96.19 56 GLY B O 1
ATOM 1671 N N . SER B 1 57 ? 15.969 -17.344 -7.266 1 97.75 57 SER B N 1
ATOM 1672 C CA . SER B 1 57 ? 16.141 -16.047 -6.617 1 97.75 57 SER B CA 1
ATOM 1673 C C . SER B 1 57 ? 16.609 -16.203 -5.176 1 97.75 57 SER B C 1
ATOM 1675 O O . SER B 1 57 ? 16.375 -17.234 -4.547 1 97.75 57 SER B O 1
ATOM 1677 N N . ARG B 1 58 ? 17.328 -15.188 -4.688 1 97.31 58 ARG B N 1
ATOM 1678 C CA . ARG B 1 58 ? 17.703 -15.086 -3.279 1 97.31 58 ARG B CA 1
ATOM 1679 C C . ARG B 1 58 ? 16.656 -14.305 -2.492 1 97.31 58 ARG B C 1
ATOM 1681 O O . ARG B 1 58 ? 15.836 -13.594 -3.074 1 97.31 58 ARG B O 1
ATOM 1688 N N . VAL B 1 59 ? 16.719 -14.445 -1.213 1 97.06 59 VAL B N 1
ATOM 1689 C CA . VAL B 1 59 ? 15.875 -13.633 -0.333 1 97.06 59 VAL B CA 1
ATOM 1690 C C . VAL B 1 59 ? 16.094 -12.156 -0.63 1 97.06 59 VAL B C 1
ATOM 1692 O O . VAL B 1 59 ? 15.133 -11.375 -0.666 1 97.06 59 VAL B O 1
ATOM 1695 N N . ALA B 1 60 ? 17.281 -11.773 -0.931 1 95.69 60 ALA B N 1
ATOM 1696 C CA . ALA B 1 60 ? 17.641 -10.383 -1.211 1 95.69 60 ALA B CA 1
ATOM 1697 C C . ALA B 1 60 ? 16.938 -9.883 -2.477 1 95.69 60 ALA B C 1
ATOM 1699 O O . ALA B 1 60 ? 16.578 -8.711 -2.572 1 95.69 60 ALA B O 1
ATOM 1700 N N . ASP B 1 61 ? 16.75 -10.781 -3.439 1 96.62 61 ASP B N 1
ATOM 1701 C CA . ASP B 1 61 ? 16.078 -10.414 -4.68 1 96.62 61 ASP B CA 1
ATOM 1702 C C . ASP B 1 61 ? 14.602 -10.117 -4.434 1 96.62 61 ASP B C 1
ATOM 1704 O O . ASP B 1 61 ? 14.055 -9.172 -4.996 1 96.62 61 ASP B O 1
ATOM 1708 N N . LEU B 1 62 ? 13.945 -10.914 -3.576 1 96.88 62 LEU B N 1
ATOM 1709 C CA . LEU B 1 62 ? 12.562 -10.68 -3.193 1 96.88 62 LEU B CA 1
ATOM 1710 C C . LEU B 1 62 ? 12.422 -9.344 -2.465 1 96.88 62 LEU B C 1
ATOM 1712 O O . LEU B 1 62 ? 11.523 -8.562 -2.768 1 96.88 62 LEU B O 1
ATOM 1716 N N . ALA B 1 63 ? 13.328 -9.148 -1.554 1 96.88 63 ALA B N 1
ATOM 1717 C CA . ALA B 1 63 ? 13.289 -7.922 -0.76 1 96.88 63 ALA B CA 1
ATOM 1718 C C . ALA B 1 63 ? 13.422 -6.691 -1.648 1 96.88 63 ALA B C 1
ATOM 1720 O O . ALA B 1 63 ? 12.695 -5.707 -1.474 1 96.88 63 ALA B O 1
ATOM 1721 N N . ALA B 1 64 ? 14.297 -6.738 -2.604 1 95.56 64 ALA B N 1
ATOM 1722 C CA . ALA B 1 64 ? 14.523 -5.633 -3.531 1 95.56 64 ALA B CA 1
ATOM 1723 C C . ALA B 1 64 ? 13.305 -5.418 -4.434 1 95.56 64 ALA B C 1
ATOM 1725 O O . ALA B 1 64 ? 12.891 -4.281 -4.656 1 95.56 64 ALA B O 1
ATOM 1726 N N . GLU B 1 65 ? 12.75 -6.496 -4.906 1 95.81 65 GLU B N 1
ATOM 1727 C CA . GLU B 1 65 ? 11.617 -6.43 -5.816 1 95.81 65 GLU B CA 1
ATOM 1728 C C . GLU B 1 65 ? 10.422 -5.746 -5.16 1 95.81 65 GLU B C 1
ATOM 1730 O O . GLU B 1 65 ? 9.773 -4.891 -5.766 1 95.81 65 GLU B O 1
ATOM 1735 N N . PHE B 1 66 ? 10.156 -6.039 -3.943 1 96.94 66 PHE B N 1
ATOM 1736 C CA . PHE B 1 66 ? 8.93 -5.582 -3.289 1 96.94 66 PHE B CA 1
ATOM 1737 C C . PHE B 1 66 ? 9.219 -4.418 -2.35 1 96.94 66 PHE B C 1
ATOM 1739 O O . PHE B 1 66 ? 8.312 -3.904 -1.69 1 96.94 66 PHE B O 1
ATOM 1746 N N . ALA B 1 67 ? 10.477 -3.971 -2.291 1 97.44 67 ALA B N 1
ATOM 1747 C CA . ALA B 1 67 ? 10.906 -2.857 -1.446 1 97.44 67 ALA B CA 1
ATOM 1748 C C . ALA B 1 67 ? 10.477 -3.07 0.002 1 97.44 67 ALA B C 1
ATOM 1750 O O . ALA B 1 67 ? 9.906 -2.174 0.626 1 97.44 67 ALA B O 1
ATOM 1751 N N . VAL B 1 68 ? 10.719 -4.258 0.475 1 96.56 68 VAL B N 1
ATOM 1752 C CA . VAL B 1 68 ? 10.477 -4.625 1.866 1 96.56 68 VAL B CA 1
ATOM 1753 C C . VAL B 1 68 ? 11.797 -5.035 2.527 1 96.56 68 VAL B C 1
ATOM 1755 O O . VAL B 1 68 ? 12.75 -5.406 1.844 1 96.56 68 VAL B O 1
ATOM 1758 N N . GLY B 1 69 ? 11.891 -4.895 3.807 1 96.19 69 GLY B N 1
ATOM 1759 C CA . GLY B 1 69 ? 13.117 -5.191 4.535 1 96.19 69 GLY B CA 1
ATOM 1760 C C . GLY B 1 69 ? 13.523 -6.652 4.445 1 96.19 69 GLY B C 1
ATOM 1761 O O . GLY B 1 69 ? 12.672 -7.543 4.434 1 96.19 69 GLY B O 1
ATOM 1762 N N . ILE B 1 70 ? 14.812 -6.871 4.527 1 95.62 70 ILE B N 1
ATOM 1763 C CA . ILE B 1 70 ? 15.383 -8.203 4.379 1 95.62 70 ILE B CA 1
ATOM 1764 C C . ILE B 1 70 ? 14.891 -9.102 5.508 1 95.62 70 ILE B C 1
ATOM 1766 O O . ILE B 1 70 ? 14.633 -10.289 5.297 1 95.62 70 ILE B O 1
ATOM 1770 N N . GLY B 1 71 ? 14.797 -8.594 6.688 1 96.25 71 GLY B N 1
ATOM 1771 C CA . GLY B 1 71 ? 14.312 -9.375 7.812 1 96.25 71 GLY B CA 1
ATOM 1772 C C . GLY B 1 71 ? 12.891 -9.859 7.629 1 96.25 71 GLY B C 1
ATOM 1773 O O . GLY B 1 71 ? 12.594 -11.031 7.875 1 96.25 71 GLY B O 1
ATOM 1774 N N . ALA B 1 72 ? 12.008 -8.938 7.238 1 95.81 72 ALA B N 1
ATOM 1775 C CA . ALA B 1 72 ? 10.617 -9.289 6.988 1 95.81 72 ALA B CA 1
ATOM 1776 C C . ALA B 1 72 ? 10.5 -10.281 5.836 1 95.81 72 ALA B C 1
ATOM 1778 O O . ALA B 1 72 ? 9.695 -11.219 5.895 1 95.81 72 ALA B O 1
ATOM 1779 N N . THR B 1 73 ? 11.273 -10.078 4.816 1 97.25 73 THR B N 1
ATOM 1780 C CA . THR B 1 73 ? 11.266 -10.977 3.662 1 97.25 73 THR B CA 1
ATOM 1781 C C . THR B 1 73 ? 11.727 -12.375 4.059 1 97.25 73 THR B C 1
ATOM 1783 O O . THR B 1 73 ? 11.109 -13.367 3.68 1 97.25 73 THR B O 1
ATOM 1786 N N . SER B 1 74 ? 12.758 -12.438 4.816 1 97.12 74 SER B N 1
ATOM 1787 C CA . SER B 1 74 ? 13.273 -13.719 5.27 1 97.12 74 SER B CA 1
ATOM 1788 C C . SER B 1 74 ? 12.234 -14.484 6.086 1 97.12 74 SER B C 1
ATOM 1790 O O . SER B 1 74 ? 12.023 -15.68 5.875 1 97.12 74 SER B O 1
ATOM 1792 N N . LYS B 1 75 ? 11.586 -13.742 6.934 1 97.75 75 LYS B N 1
ATOM 1793 C CA . LYS B 1 75 ? 10.539 -14.359 7.742 1 97.75 75 LYS B CA 1
ATOM 1794 C C . LYS B 1 75 ? 9.391 -14.852 6.871 1 97.75 75 LYS B C 1
ATOM 1796 O O . LYS B 1 75 ? 8.812 -15.914 7.133 1 97.75 75 LYS B O 1
ATOM 1801 N N . GLY B 1 76 ? 9.062 -14.102 5.898 1 97.88 76 GLY B N 1
ATOM 1802 C CA . GLY B 1 76 ? 8.039 -14.531 4.957 1 97.88 76 GLY B CA 1
ATOM 1803 C C . GLY B 1 76 ? 8.414 -15.797 4.211 1 97.88 76 GLY B C 1
ATOM 1804 O O . GLY B 1 76 ? 7.582 -16.688 4.051 1 97.88 76 GLY B O 1
ATOM 1805 N N . VAL B 1 77 ? 9.609 -15.844 3.822 1 98.19 77 VAL B N 1
ATOM 1806 C CA . VAL B 1 77 ? 10.086 -17.031 3.111 1 98.19 77 VAL B CA 1
ATOM 1807 C C . VAL B 1 77 ? 10.109 -18.219 4.055 1 98.19 77 VAL B C 1
ATOM 1809 O O . VAL B 1 77 ? 9.742 -19.344 3.67 1 98.19 77 VAL B O 1
ATOM 1812 N N . ASP B 1 78 ? 10.539 -18 5.273 1 98.25 78 ASP B N 1
ATOM 1813 C CA . ASP B 1 78 ? 10.523 -19.062 6.277 1 98.25 78 ASP B CA 1
ATOM 1814 C C . ASP B 1 78 ? 9.133 -19.672 6.418 1 98.25 78 ASP B C 1
ATOM 1816 O O . ASP B 1 78 ? 8.984 -20.891 6.508 1 98.25 78 ASP B O 1
ATOM 1820 N N . ARG B 1 79 ? 8.164 -18.828 6.43 1 98.12 79 ARG B N 1
ATOM 1821 C CA . ARG B 1 79 ? 6.789 -19.281 6.566 1 98.12 79 ARG B CA 1
ATOM 1822 C C . ARG B 1 79 ? 6.367 -20.125 5.363 1 98.12 79 ARG B C 1
ATOM 1824 O O . ARG B 1 79 ? 5.711 -21.156 5.52 1 98.12 79 ARG B O 1
ATOM 1831 N N . LEU B 1 80 ? 6.762 -19.703 4.207 1 98.5 80 LEU B N 1
ATOM 1832 C CA . LEU B 1 80 ? 6.43 -20.438 2.99 1 98.5 80 LEU B CA 1
ATOM 1833 C C . LEU B 1 80 ? 7.137 -21.781 2.959 1 98.5 80 LEU B C 1
ATOM 1835 O O . LEU B 1 80 ? 6.574 -22.766 2.482 1 98.5 80 LEU B O 1
ATOM 1839 N N . GLU B 1 81 ? 8.328 -21.781 3.416 1 98.44 81 GLU B N 1
ATOM 1840 C CA . GLU B 1 81 ? 9.078 -23.016 3.504 1 98.44 81 GLU B CA 1
ATOM 1841 C C . GLU B 1 81 ? 8.438 -23.984 4.496 1 98.44 81 GLU B C 1
ATOM 1843 O O . GLU B 1 81 ? 8.305 -25.172 4.215 1 98.44 81 GLU B O 1
ATOM 1848 N N . LYS B 1 82 ? 8.039 -23.5 5.625 1 98.19 82 LYS B N 1
ATOM 1849 C CA . LYS B 1 82 ? 7.383 -24.312 6.645 1 98.19 82 LYS B CA 1
ATOM 1850 C C . LYS B 1 82 ? 6.082 -24.906 6.113 1 98.19 82 LYS B C 1
ATOM 1852 O O . LYS B 1 82 ? 5.719 -26.031 6.473 1 98.19 82 LYS B O 1
ATOM 1857 N N . GLN B 1 83 ? 5.43 -24.219 5.203 1 97.81 83 GLN B N 1
ATOM 1858 C CA . GLN B 1 83 ? 4.176 -24.672 4.605 1 97.81 83 GLN B CA 1
ATOM 1859 C C . GLN B 1 83 ? 4.434 -25.656 3.469 1 97.81 83 GLN B C 1
ATOM 1861 O O . GLN B 1 83 ? 3.494 -26.219 2.898 1 97.81 83 GLN B O 1
ATOM 1866 N N . GLY B 1 84 ? 5.727 -25.781 3.156 1 98.31 84 GLY B N 1
ATOM 1867 C CA . GLY B 1 84 ? 6.113 -26.75 2.141 1 98.31 84 GLY B CA 1
ATOM 1868 C C . GLY B 1 84 ? 5.969 -26.219 0.727 1 98.31 84 GLY B C 1
ATOM 1869 O O . GLY B 1 84 ? 5.914 -27 -0.229 1 98.31 84 GLY B O 1
ATOM 1870 N N . TRP B 1 85 ? 5.902 -24.891 0.522 1 98.69 85 TRP B N 1
ATOM 1871 C CA . TRP B 1 85 ? 5.648 -24.312 -0.793 1 98.69 85 TRP B CA 1
ATOM 1872 C C . TRP B 1 85 ? 6.945 -23.844 -1.441 1 98.69 85 TRP B C 1
ATOM 1874 O O . TRP B 1 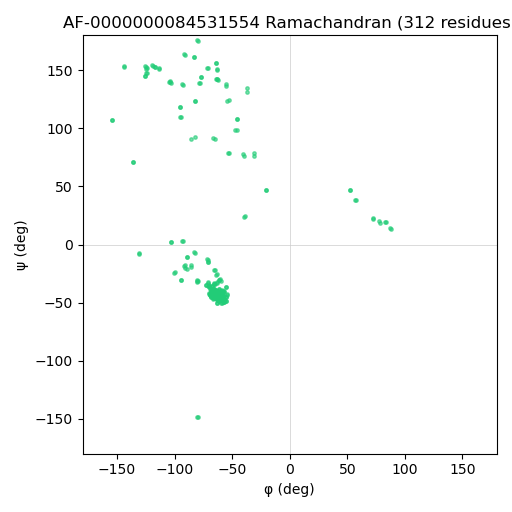85 ? 7.023 -23.719 -2.664 1 98.69 85 TRP B O 1
ATOM 1884 N N . VAL B 1 86 ? 7.988 -23.547 -0.633 1 98.75 86 VAL B N 1
ATOM 1885 C CA . VAL B 1 86 ? 9.289 -23.078 -1.098 1 98.75 86 VAL B CA 1
ATOM 1886 C C . VAL B 1 86 ? 10.398 -23.969 -0.537 1 98.75 86 VAL B C 1
ATOM 1888 O O . VAL B 1 86 ? 10.305 -24.438 0.596 1 98.75 86 VAL B O 1
ATOM 1891 N N . ALA B 1 87 ? 11.359 -24.141 -1.29 1 98.25 87 ALA B N 1
ATOM 1892 C CA . ALA B 1 87 ? 12.562 -24.859 -0.863 1 98.25 87 ALA B CA 1
ATOM 1893 C C . ALA B 1 87 ? 13.805 -24 -1.061 1 98.25 87 ALA B C 1
ATOM 1895 O O . ALA B 1 87 ? 13.891 -23.219 -2.012 1 98.25 87 ALA B O 1
ATOM 1896 N N . ARG B 1 88 ? 14.727 -24.234 -0.169 1 97 88 ARG B N 1
ATOM 1897 C CA . ARG B 1 88 ? 16.016 -23.578 -0.271 1 97 88 ARG B CA 1
ATOM 1898 C C . ARG B 1 88 ? 17.094 -24.531 -0.785 1 97 88 ARG B C 1
ATOM 1900 O O . ARG B 1 88 ? 17.109 -25.703 -0.409 1 97 88 ARG B O 1
ATOM 1907 N N . ARG B 1 89 ? 17.891 -23.953 -1.622 1 95.81 89 ARG B N 1
ATOM 1908 C CA . ARG B 1 89 ? 19.047 -24.688 -2.127 1 95.81 89 ARG B CA 1
ATOM 1909 C C . ARG B 1 89 ? 20.344 -23.891 -1.882 1 95.81 89 ARG B C 1
ATOM 1911 O O . ARG B 1 89 ? 20.328 -22.672 -1.83 1 95.81 89 ARG B O 1
ATOM 1918 N N . PRO B 1 90 ? 21.422 -24.672 -1.791 1 94.31 90 PRO B N 1
ATOM 1919 C CA . PRO B 1 90 ? 22.688 -23.969 -1.633 1 94.31 90 PRO B CA 1
ATOM 1920 C C . PRO B 1 90 ? 23.031 -23.078 -2.83 1 94.31 90 PRO B C 1
ATOM 1922 O O . PRO B 1 90 ? 22.75 -23.453 -3.975 1 94.31 90 PRO B O 1
ATOM 1925 N N . ASN B 1 91 ? 23.609 -21.922 -2.508 1 94.88 91 ASN B N 1
ATOM 1926 C CA . ASN B 1 91 ? 24.109 -21.016 -3.537 1 94.88 91 ASN B CA 1
ATOM 1927 C C . ASN B 1 91 ? 25.609 -21.234 -3.781 1 94.88 91 ASN B C 1
ATOM 1929 O O . ASN B 1 91 ? 26.438 -20.875 -2.945 1 94.88 91 ASN B O 1
ATOM 1933 N N . PRO B 1 92 ? 25.938 -21.75 -4.859 1 93.25 92 PRO B N 1
ATOM 1934 C CA . PRO B 1 92 ? 27.359 -22.062 -5.102 1 93.25 92 PRO B CA 1
ATOM 1935 C C . PRO B 1 92 ? 28.234 -20.812 -5.172 1 93.25 92 PRO B C 1
ATOM 1937 O O . PRO B 1 92 ? 29.422 -20.875 -4.871 1 93.25 92 PRO B O 1
ATOM 1940 N N . SER B 1 93 ? 27.672 -19.734 -5.445 1 93.88 93 SER B N 1
ATOM 1941 C CA . SER B 1 93 ? 28.438 -18.516 -5.637 1 93.88 93 SER B CA 1
ATOM 1942 C C . SER B 1 93 ? 28.578 -17.75 -4.332 1 93.88 93 SER B C 1
ATOM 1944 O O . SER B 1 93 ? 29.375 -16.812 -4.242 1 93.88 93 SER B O 1
ATOM 1946 N N . ASP B 1 94 ? 27.766 -18.016 -3.385 1 91.75 94 ASP B N 1
ATOM 1947 C CA . ASP B 1 94 ? 27.75 -17.297 -2.109 1 91.75 94 ASP B CA 1
ATOM 1948 C C . ASP B 1 94 ? 27.172 -18.188 -1 1 91.75 94 ASP B C 1
ATOM 1950 O O . ASP B 1 94 ? 25.953 -18.234 -0.814 1 91.75 94 ASP B O 1
ATOM 1954 N N . ARG B 1 95 ? 27.969 -18.688 -0.095 1 88.25 95 ARG B N 1
ATOM 1955 C CA . ARG B 1 95 ? 27.562 -19.672 0.901 1 88.25 95 ARG B CA 1
ATOM 1956 C C . ARG B 1 95 ? 26.641 -19.031 1.948 1 88.25 95 ARG B C 1
ATOM 1958 O O . ARG B 1 95 ? 25.922 -19.75 2.648 1 88.25 95 ARG B O 1
ATOM 1965 N N . ARG B 1 96 ? 26.594 -17.75 1.994 1 88.56 96 ARG B N 1
ATOM 1966 C CA . ARG B 1 96 ? 25.797 -17.078 3.004 1 88.56 96 ARG B CA 1
ATOM 1967 C C . ARG B 1 96 ? 24.375 -16.844 2.504 1 88.56 96 ARG B C 1
ATOM 1969 O O . ARG B 1 96 ? 23.484 -16.453 3.277 1 88.56 96 ARG B O 1
ATOM 1976 N N . SER B 1 97 ? 24.234 -17.078 1.238 1 91.88 97 SER B N 1
ATOM 1977 C CA . SER B 1 97 ? 22.891 -16.922 0.687 1 91.88 97 SER B CA 1
ATOM 1978 C C . SER B 1 97 ? 22.359 -18.234 0.139 1 91.88 97 SER B C 1
ATOM 1980 O O . SER B 1 97 ? 23.125 -19.156 -0.135 1 91.88 97 SER B O 1
ATOM 1982 N N . SER B 1 98 ? 21.078 -18.375 0.132 1 95.06 98 SER B N 1
ATOM 1983 C CA . SER B 1 98 ? 20.422 -19.531 -0.455 1 95.06 98 SER B CA 1
ATOM 1984 C C . SER B 1 98 ? 19.594 -19.141 -1.683 1 95.06 98 SER B C 1
ATOM 1986 O O . SER B 1 98 ? 19.172 -18 -1.812 1 95.06 98 SER B O 1
ATOM 1988 N N . LEU B 1 99 ? 19.484 -20.141 -2.58 1 98.06 99 LEU B N 1
ATOM 1989 C CA . LEU B 1 99 ? 18.609 -20 -3.732 1 98.06 99 LEU B CA 1
ATOM 1990 C C . LEU B 1 99 ? 17.234 -20.578 -3.439 1 98.06 99 LEU B C 1
ATOM 1992 O O . LEU B 1 99 ? 17.125 -21.656 -2.846 1 98.06 99 LEU B O 1
ATOM 1996 N N . LEU B 1 100 ? 16.219 -19.828 -3.891 1 98.5 100 LEU B N 1
ATOM 1997 C CA . LEU B 1 100 ? 14.844 -20.203 -3.59 1 98.5 100 LEU B CA 1
ATOM 1998 C C . LEU B 1 100 ? 14.172 -20.812 -4.812 1 98.5 100 LEU B C 1
ATOM 2000 O O . LEU B 1 100 ? 14.359 -20.344 -5.934 1 98.5 100 LEU B O 1
ATOM 2004 N N . ALA B 1 101 ? 13.383 -21.844 -4.59 1 97.81 101 ALA B N 1
ATOM 2005 C CA . ALA B 1 101 ? 12.578 -22.453 -5.645 1 97.81 101 ALA B CA 1
ATOM 2006 C C . ALA B 1 101 ? 11.234 -22.922 -5.102 1 97.81 101 ALA B C 1
ATOM 2008 O O . ALA B 1 101 ? 11.117 -23.266 -3.922 1 97.81 101 ALA B O 1
ATOM 2009 N N . LEU B 1 102 ? 10.281 -22.953 -6.02 1 98.56 102 LEU B N 1
ATOM 2010 C CA . LEU B 1 102 ? 9 -23.516 -5.625 1 98.56 102 LEU B CA 1
ATOM 2011 C C . LEU B 1 102 ? 9.062 -25.047 -5.594 1 98.56 102 LEU B C 1
ATOM 2013 O O . LEU B 1 102 ? 9.719 -25.656 -6.434 1 98.56 102 LEU B O 1
ATOM 2017 N N . THR B 1 103 ? 8.336 -25.609 -4.605 1 98.62 103 THR B N 1
ATOM 2018 C CA . THR B 1 103 ? 8.031 -27.031 -4.676 1 98.62 103 THR B CA 1
ATOM 2019 C C . THR B 1 103 ? 6.859 -27.281 -5.625 1 98.62 103 THR B C 1
ATOM 2021 O O . THR B 1 103 ? 6.238 -26.344 -6.121 1 98.62 103 THR B O 1
ATOM 2024 N N . ASP B 1 104 ? 6.562 -28.641 -5.84 1 98.44 104 ASP B N 1
ATOM 2025 C CA . ASP B 1 104 ? 5.391 -28.984 -6.641 1 98.44 104 ASP B CA 1
ATOM 2026 C C . ASP B 1 104 ? 4.109 -28.453 -5.992 1 98.44 104 ASP B C 1
ATOM 2028 O O . ASP B 1 104 ? 3.213 -27.969 -6.684 1 98.44 104 ASP B O 1
ATOM 2032 N N . ASP B 1 105 ? 4.09 -28.531 -4.715 1 98.44 105 ASP B N 1
ATOM 2033 C CA . ASP B 1 105 ? 2.934 -28.016 -3.988 1 98.44 105 ASP B CA 1
ATOM 2034 C C . ASP B 1 105 ? 2.83 -26.5 -4.121 1 98.44 105 ASP B C 1
ATOM 2036 O O . ASP B 1 105 ? 1.736 -25.969 -4.293 1 98.44 105 ASP B O 1
ATOM 2040 N N . GLY B 1 106 ? 3.955 -25.812 -4.047 1 98.69 106 GLY B N 1
ATOM 2041 C CA . GLY B 1 106 ? 3.99 -24.375 -4.234 1 98.69 106 GLY B CA 1
ATOM 2042 C C . GLY B 1 106 ? 3.502 -23.938 -5.602 1 98.69 106 GLY B C 1
ATOM 2043 O O . GLY B 1 106 ? 2.766 -22.953 -5.719 1 98.69 106 GLY B O 1
ATOM 2044 N N . LEU B 1 107 ? 3.879 -24.688 -6.59 1 98.5 107 LEU B N 1
ATOM 2045 C CA . LEU B 1 107 ? 3.457 -24.391 -7.953 1 98.5 107 LEU B CA 1
ATOM 2046 C C . LEU B 1 107 ? 1.95 -24.578 -8.109 1 98.5 107 LEU B C 1
ATOM 2048 O O . LEU B 1 107 ? 1.287 -23.766 -8.758 1 98.5 107 LEU B O 1
ATOM 2052 N N . GLN B 1 108 ? 1.44 -25.578 -7.504 1 98.44 108 GLN B N 1
ATOM 2053 C CA . GLN B 1 108 ? 0.007 -25.844 -7.578 1 98.44 108 GLN B CA 1
ATOM 2054 C C . GLN B 1 108 ? -0.79 -24.734 -6.902 1 98.44 108 GLN B C 1
ATOM 2056 O O . GLN B 1 108 ? -1.779 -24.25 -7.453 1 98.44 108 GLN B O 1
ATOM 2061 N N . VAL B 1 109 ? -0.323 -24.312 -5.797 1 98.38 109 VAL B N 1
ATOM 2062 C CA . VAL B 1 109 ? -1.043 -23.312 -5.027 1 98.38 109 VAL B CA 1
ATOM 2063 C C . VAL B 1 109 ? -1.012 -21.969 -5.766 1 98.38 109 VAL B C 1
ATOM 2065 O O . VAL B 1 109 ? -2.035 -21.297 -5.879 1 98.38 109 VAL B O 1
ATOM 2068 N N . VAL B 1 110 ? 0.112 -21.594 -6.289 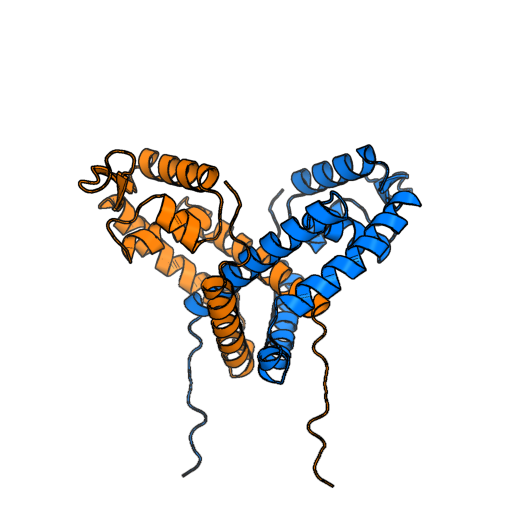1 98.56 110 VAL B N 1
ATOM 2069 C CA . VAL B 1 110 ? 0.222 -20.281 -6.902 1 98.56 110 VAL B CA 1
ATOM 2070 C C . VAL B 1 110 ? -0.564 -20.25 -8.211 1 98.56 110 VAL B C 1
ATOM 2072 O O . VAL B 1 110 ? -1.163 -19.234 -8.562 1 98.56 110 VAL B O 1
ATOM 2075 N N . ASP B 1 111 ? -0.641 -21.359 -8.93 1 98.44 111 ASP B N 1
ATOM 2076 C CA . ASP B 1 111 ? -1.416 -21.422 -10.164 1 98.44 111 ASP B CA 1
ATOM 2077 C C . ASP B 1 111 ? -2.908 -21.266 -9.883 1 98.44 111 ASP B C 1
ATOM 2079 O O . ASP B 1 111 ? -3.598 -20.5 -10.562 1 98.44 111 ASP B O 1
ATOM 2083 N N . ALA B 1 112 ? -3.346 -21.984 -8.914 1 98.62 112 ALA B N 1
ATOM 2084 C CA . ALA B 1 112 ? -4.75 -21.891 -8.531 1 98.62 112 ALA B CA 1
ATOM 2085 C C . ALA B 1 112 ? -5.078 -20.484 -8 1 98.62 112 ALA B C 1
ATOM 2087 O O . ALA B 1 112 ? -6.105 -19.906 -8.367 1 98.62 112 ALA B O 1
ATOM 2088 N N . ALA B 1 113 ? -4.23 -19.953 -7.223 1 98.69 113 ALA B N 1
ATOM 2089 C CA . ALA B 1 113 ? -4.441 -18.641 -6.621 1 98.69 113 ALA B CA 1
ATOM 2090 C C . ALA B 1 113 ? -4.41 -17.547 -7.68 1 98.69 113 ALA B C 1
ATOM 2092 O O . ALA B 1 113 ? -5.117 -16.547 -7.559 1 98.69 113 ALA B O 1
ATOM 2093 N N . GLU B 1 114 ? -3.566 -17.734 -8.656 1 98.5 114 GLU B N 1
ATOM 2094 C CA . GLU B 1 114 ? -3.469 -16.734 -9.719 1 98.5 114 GLU B CA 1
ATOM 2095 C C . GLU B 1 114 ? -4.801 -16.562 -10.438 1 98.5 114 GLU B C 1
ATOM 2097 O O . GLU B 1 114 ? -5.184 -15.453 -10.797 1 98.5 114 GLU B O 1
ATOM 2102 N N . ARG B 1 115 ? -5.461 -17.641 -10.672 1 98.06 115 ARG B N 1
ATOM 2103 C CA . ARG B 1 115 ? -6.777 -17.578 -11.297 1 98.06 115 ARG B CA 1
ATOM 2104 C C . ARG B 1 115 ? -7.762 -16.812 -10.43 1 98.06 115 ARG B C 1
ATOM 2106 O O . ARG B 1 115 ? -8.453 -15.914 -10.914 1 98.06 115 ARG B O 1
ATOM 2113 N N . THR B 1 116 ? -7.758 -17.141 -9.188 1 98.56 116 THR B N 1
ATOM 2114 C CA . THR B 1 116 ? -8.633 -16.469 -8.234 1 98.56 116 THR B CA 1
ATOM 2115 C C . THR B 1 116 ? -8.305 -14.977 -8.148 1 98.56 116 THR B C 1
ATOM 2117 O O . THR B 1 116 ? -9.203 -14.141 -8.156 1 98.56 116 THR B O 1
ATOM 2120 N N . PHE B 1 117 ? -7.055 -14.68 -8.109 1 98.5 117 PHE B N 1
ATOM 2121 C CA . PHE B 1 117 ? -6.551 -13.312 -8.039 1 98.5 117 PHE B CA 1
ATOM 2122 C C . PHE B 1 117 ? -7.016 -12.508 -9.25 1 98.5 117 PHE B C 1
ATOM 2124 O O . PHE B 1 117 ? -7.555 -11.414 -9.102 1 98.5 117 PHE B O 1
ATOM 2131 N N . THR B 1 118 ? -6.82 -13.055 -10.398 1 97.12 118 THR B N 1
ATOM 2132 C CA . THR B 1 118 ? -7.152 -12.375 -11.641 1 97.12 118 THR B CA 1
ATOM 2133 C C . THR B 1 118 ? -8.656 -12.156 -11.758 1 97.12 118 THR B C 1
ATOM 2135 O O . THR B 1 118 ? -9.109 -11.07 -12.125 1 97.12 118 THR B O 1
ATOM 2138 N N . GLU B 1 119 ? -9.43 -13.141 -11.383 1 97 119 GLU B N 1
ATOM 2139 C CA . GLU B 1 119 ? -10.891 -13.055 -11.43 1 97 119 GLU B CA 1
ATOM 2140 C C . GLU B 1 119 ? -11.406 -12 -10.453 1 97 119 GLU B C 1
ATOM 2142 O O . GLU B 1 119 ? -12.281 -11.203 -10.797 1 97 119 GLU B O 1
ATOM 2147 N N . ARG B 1 120 ? -10.867 -12.016 -9.273 1 97.62 120 ARG B N 1
ATOM 2148 C CA . ARG B 1 120 ? -11.32 -11.078 -8.258 1 97.62 120 ARG B CA 1
ATOM 2149 C C . ARG B 1 120 ? -10.961 -9.641 -8.641 1 97.62 120 ARG B C 1
ATOM 2151 O O . ARG B 1 120 ? -11.766 -8.727 -8.445 1 97.62 120 ARG B O 1
ATOM 2158 N N . LEU B 1 121 ? -9.766 -9.484 -9.141 1 95.75 121 LEU B N 1
ATOM 2159 C CA . LEU B 1 121 ? -9.352 -8.156 -9.586 1 95.75 121 LEU B CA 1
ATOM 2160 C C . LEU B 1 121 ? -10.281 -7.637 -10.68 1 95.75 121 LEU B C 1
ATOM 2162 O O . LEU B 1 121 ? -10.664 -6.465 -10.664 1 95.75 121 LEU B O 1
ATOM 2166 N N . ALA B 1 122 ? -10.672 -8.469 -11.594 1 93.31 122 ALA B N 1
ATOM 2167 C CA . ALA B 1 122 ? -11.594 -8.102 -12.664 1 93.31 122 ALA B CA 1
ATOM 2168 C C . ALA B 1 122 ? -12.953 -7.699 -12.109 1 93.31 122 ALA B C 1
ATOM 2170 O O . ALA B 1 122 ? -13.617 -6.809 -12.648 1 93.31 122 ALA B O 1
ATOM 2171 N N . GLU B 1 123 ? -13.359 -8.305 -11.008 1 94.56 123 GLU B N 1
ATOM 2172 C CA . GLU B 1 123 ? -14.625 -7.984 -10.352 1 94.56 123 GLU B CA 1
ATOM 2173 C C . GLU B 1 123 ? -14.562 -6.613 -9.68 1 94.56 123 GLU B C 1
ATOM 2175 O O . GLU B 1 123 ? -15.562 -5.895 -9.648 1 94.56 123 GLU B O 1
ATOM 2180 N N . LEU B 1 124 ? -13.445 -6.297 -9.156 1 94.12 124 LEU B N 1
ATOM 2181 C CA . LEU B 1 124 ? -13.305 -5.121 -8.312 1 94.12 124 LEU B CA 1
ATOM 2182 C C . LEU B 1 124 ? -13.164 -3.857 -9.156 1 94.12 124 LEU B C 1
ATOM 2184 O O . LEU B 1 124 ? -13.492 -2.76 -8.703 1 94.12 124 LEU B O 1
ATOM 2188 N N . ILE B 1 125 ? -12.562 -4.02 -10.305 1 89.25 125 ILE B N 1
ATOM 2189 C CA . ILE B 1 125 ? -12.352 -2.869 -11.18 1 89.25 125 ILE B CA 1
ATOM 2190 C C . ILE B 1 125 ? -13.477 -2.785 -12.203 1 89.25 125 ILE B C 1
ATOM 2192 O O . ILE B 1 125 ? -13.617 -3.668 -13.055 1 89.25 125 ILE B O 1
ATOM 2196 N N . PRO B 1 126 ? -14.195 -1.697 -12.125 1 80.44 126 PRO B N 1
ATOM 2197 C CA . PRO B 1 126 ? -15.367 -1.568 -12.992 1 80.44 126 PRO B CA 1
ATOM 2198 C C . PRO B 1 126 ? -15.008 -1.542 -14.477 1 80.44 126 PRO B C 1
ATOM 2200 O O . PRO B 1 126 ? -13.969 -0.99 -14.852 1 80.44 126 PRO B O 1
ATOM 2203 N N . ASP B 1 127 ? -15.969 -1.906 -15.258 1 76.62 127 ASP B N 1
ATOM 2204 C CA . ASP B 1 127 ? -15.805 -1.96 -16.703 1 76.62 127 ASP B CA 1
ATOM 2205 C C . ASP B 1 127 ? -15.586 -0.565 -17.297 1 76.62 127 ASP B C 1
ATOM 2207 O O . ASP B 1 127 ? -14.828 -0.396 -18.25 1 76.62 127 ASP B O 1
ATOM 2211 N N . ALA B 1 128 ? -16.234 0.343 -16.672 1 67.12 128 ALA B N 1
ATOM 2212 C CA . ALA B 1 128 ? -16.141 1.718 -17.156 1 67.12 128 ALA B CA 1
ATOM 2213 C C . ALA B 1 128 ? -14.711 2.244 -17.031 1 67.12 128 ALA B C 1
ATOM 2215 O O . ALA B 1 128 ? -14.312 3.143 -17.766 1 67.12 128 ALA B O 1
ATOM 2216 N N . LEU B 1 129 ? -14.008 1.665 -16.094 1 74.94 129 LEU B N 1
ATOM 2217 C CA . LEU B 1 129 ? -12.625 2.107 -15.891 1 74.94 129 LEU B CA 1
ATOM 2218 C C . LEU B 1 129 ? -11.664 1.284 -16.734 1 74.94 129 LEU B C 1
ATOM 2220 O O . LEU B 1 129 ? -10.523 1.691 -16.969 1 74.94 129 LEU B O 1
ATOM 2224 N N . LYS B 1 130 ? -12.156 0.222 -17.125 1 66.19 130 LYS B N 1
ATOM 2225 C CA . LYS B 1 130 ? -11.266 -0.664 -17.875 1 66.19 130 LYS B CA 1
ATOM 2226 C C . LYS B 1 130 ? -10.984 -0.115 -19.266 1 66.19 130 LYS B C 1
ATOM 2228 O O . LYS B 1 130 ? -10.016 -0.509 -19.922 1 66.19 130 LYS B O 1
ATOM 2233 N N . ALA B 1 131 ? -11.75 0.829 -19.594 1 67.94 131 ALA B N 1
ATOM 2234 C CA . ALA B 1 131 ? -11.547 1.444 -20.906 1 67.94 131 ALA B CA 1
ATOM 2235 C C . ALA B 1 131 ? -10.406 2.453 -20.875 1 67.94 131 ALA B C 1
ATOM 2237 O O . ALA B 1 131 ? -9.531 2.379 -20 1 67.94 131 ALA B O 1
ATOM 2238 N N . SER B 1 132 ? -10.297 3.475 -21.547 1 64.38 132 SER B N 1
ATOM 2239 C CA . SER B 1 132 ? -9.219 4.395 -21.875 1 64.38 132 SER B CA 1
ATOM 2240 C C . SER B 1 132 ? -8.664 5.062 -20.625 1 64.38 132 SER B C 1
ATOM 2242 O O . SER B 1 132 ? -7.445 5.109 -20.422 1 64.38 132 SER B O 1
ATOM 2244 N N . PRO B 1 133 ? -9.43 5.293 -19.594 1 70.56 133 PRO B N 1
ATOM 2245 C CA . PRO B 1 133 ? -8.836 6 -18.453 1 70.56 133 PRO B CA 1
ATOM 2246 C C . PRO B 1 133 ? -7.855 5.133 -17.656 1 70.56 133 PRO B C 1
ATOM 2248 O O . PRO B 1 133 ? -6.785 5.605 -17.266 1 70.56 133 PRO B O 1
ATOM 2251 N N . LEU B 1 134 ? -8.133 3.863 -17.562 1 79.88 134 LEU B N 1
ATOM 2252 C CA . LEU B 1 134 ? -7.266 3.004 -16.766 1 79.88 134 LEU B CA 1
ATOM 2253 C C . LEU B 1 134 ? -6.016 2.615 -17.547 1 79.88 134 LEU B C 1
ATOM 2255 O O . LEU B 1 134 ? -4.949 2.414 -16.953 1 79.88 134 LEU B O 1
ATOM 2259 N N . ALA B 1 135 ? -6.211 2.549 -18.797 1 80.38 135 ALA B N 1
ATOM 2260 C CA . ALA B 1 135 ? -5.035 2.248 -19.609 1 80.38 135 ALA B CA 1
ATOM 2261 C C . ALA B 1 135 ? -3.982 3.346 -19.484 1 80.38 135 ALA B C 1
ATOM 2263 O O . ALA B 1 135 ? -2.789 3.061 -19.375 1 80.38 135 ALA B O 1
ATOM 2264 N N . THR B 1 136 ? -4.445 4.527 -19.5 1 80.5 136 THR B N 1
ATOM 2265 C CA . THR B 1 136 ? -3.541 5.66 -19.328 1 80.5 136 THR B CA 1
ATOM 2266 C C . THR B 1 136 ? -2.951 5.668 -17.922 1 80.5 136 THR B C 1
ATOM 2268 O O . THR B 1 136 ? -1.761 5.938 -17.734 1 80.5 136 THR B O 1
ATOM 2271 N N . ALA B 1 137 ? -3.74 5.355 -16.953 1 85.5 137 ALA B N 1
ATOM 2272 C CA . ALA B 1 137 ? -3.258 5.273 -15.57 1 85.5 137 ALA B CA 1
ATOM 2273 C C . ALA B 1 137 ? -2.213 4.172 -15.422 1 85.5 137 ALA B C 1
ATOM 2275 O O . ALA B 1 137 ? -1.195 4.359 -14.75 1 85.5 137 ALA B O 1
ATOM 2276 N N . ALA B 1 138 ? -2.523 3.105 -16.094 1 88.56 138 ALA B N 1
ATOM 2277 C CA . ALA B 1 138 ? -1.599 1.976 -16.047 1 88.56 138 ALA B CA 1
ATOM 2278 C C . ALA B 1 138 ? -0.247 2.348 -16.656 1 88.56 138 ALA B C 1
ATOM 2280 O O . ALA B 1 138 ? 0.801 1.999 -16.109 1 88.56 138 ALA B O 1
ATOM 2281 N N . GLN B 1 139 ? -0.295 3.012 -17.672 1 87.75 139 GLN B N 1
ATOM 2282 C CA . GLN B 1 139 ? 0.945 3.428 -18.328 1 87.75 139 GLN B CA 1
ATOM 2283 C C . GLN B 1 139 ? 1.716 4.414 -17.453 1 87.75 139 GLN B C 1
ATOM 2285 O O . GLN B 1 139 ? 2.938 4.316 -17.328 1 87.75 139 GLN B O 1
ATOM 2290 N N . ALA B 1 140 ? 1.025 5.375 -16.922 1 88.62 140 ALA B N 1
ATOM 2291 C CA . ALA B 1 140 ? 1.661 6.363 -16.062 1 88.62 140 ALA B CA 1
ATOM 2292 C C . ALA B 1 140 ? 2.295 5.699 -14.836 1 88.62 140 ALA B C 1
ATOM 2294 O O . ALA B 1 140 ? 3.418 6.031 -14.453 1 88.62 140 ALA B O 1
ATOM 2295 N N . LEU B 1 141 ? 1.618 4.754 -14.258 1 92.75 141 LEU B N 1
ATOM 2296 C CA . LEU B 1 141 ? 2.131 4.059 -13.086 1 92.75 141 LEU B CA 1
ATOM 2297 C C . LEU B 1 141 ? 3.326 3.184 -13.453 1 92.75 141 LEU B C 1
ATOM 2299 O O . LEU B 1 141 ? 4.27 3.051 -12.664 1 92.75 141 LEU B O 1
ATOM 2303 N N . SER B 1 142 ? 3.25 2.582 -14.594 1 93.5 142 SER B N 1
ATOM 2304 C CA . SER B 1 142 ? 4.375 1.78 -15.062 1 93.5 142 SER B CA 1
ATOM 2305 C C . SER B 1 142 ? 5.633 2.631 -15.227 1 93.5 142 SER B C 1
ATOM 2307 O O . SER B 1 142 ? 6.719 2.229 -14.812 1 93.5 142 SER B O 1
ATOM 2309 N N . GLU B 1 143 ? 5.469 3.764 -15.766 1 91.75 143 GLU B N 1
ATOM 2310 C CA . GLU B 1 143 ? 6.598 4.676 -15.938 1 91.75 143 GLU B CA 1
ATOM 2311 C C . GLU B 1 143 ? 7.125 5.16 -14.594 1 91.75 143 GLU B C 1
ATOM 2313 O O . GLU B 1 143 ? 8.336 5.215 -14.383 1 91.75 143 GLU B O 1
ATOM 2318 N N . LEU B 1 144 ? 6.262 5.535 -13.742 1 92.62 144 LEU B N 1
ATOM 2319 C CA . LEU B 1 144 ? 6.66 5.984 -12.414 1 92.62 144 LEU B CA 1
ATOM 2320 C C . LEU B 1 144 ? 7.406 4.883 -11.672 1 92.62 144 LEU B C 1
ATOM 2322 O O . LEU B 1 144 ? 8.461 5.133 -11.078 1 92.62 144 LEU B O 1
ATOM 2326 N N . ARG B 1 145 ? 6.914 3.697 -11.742 1 93.81 145 ARG B N 1
ATOM 2327 C CA . ARG B 1 145 ? 7.574 2.562 -11.109 1 93.81 145 ARG B CA 1
ATOM 2328 C C . ARG B 1 145 ? 9 2.402 -11.633 1 93.81 145 ARG B C 1
ATOM 2330 O O . ARG B 1 145 ? 9.938 2.242 -10.844 1 93.81 145 ARG B O 1
ATOM 2337 N N . SER B 1 146 ? 9.109 2.412 -12.906 1 94.38 146 SER B N 1
ATOM 2338 C CA . SER B 1 146 ? 10.414 2.232 -13.531 1 94.38 146 SER B CA 1
ATOM 2339 C C . SER B 1 146 ? 11.406 3.283 -13.039 1 94.38 146 SER B C 1
ATOM 2341 O O . SER B 1 146 ? 12.57 2.971 -12.781 1 94.38 146 SER B O 1
ATOM 2343 N N . LEU B 1 147 ? 10.992 4.496 -12.898 1 92.19 147 LEU B N 1
ATOM 2344 C CA . LEU B 1 147 ? 11.852 5.578 -12.438 1 92.19 147 LEU B CA 1
ATOM 2345 C C . LEU B 1 147 ? 12.242 5.383 -10.977 1 92.19 147 LEU B C 1
ATOM 2347 O O . LEU B 1 147 ? 13.406 5.559 -10.617 1 92.19 147 LEU B O 1
ATOM 2351 N N . LEU B 1 148 ? 11.273 5.043 -10.141 1 94.88 148 LEU B N 1
ATOM 2352 C CA . LEU B 1 148 ? 11.555 4.812 -8.727 1 94.88 148 LEU B CA 1
ATOM 2353 C C . LEU B 1 148 ? 12.547 3.666 -8.547 1 94.88 148 LEU B C 1
ATOM 2355 O O . LEU B 1 148 ? 13.445 3.744 -7.711 1 94.88 148 LEU B O 1
ATOM 2359 N N . GLU B 1 149 ? 12.383 2.604 -9.336 1 94.69 149 GLU B N 1
ATOM 2360 C CA . GLU B 1 149 ? 13.266 1.447 -9.25 1 94.69 149 GLU B CA 1
ATOM 2361 C C . GLU B 1 149 ? 14.672 1.792 -9.734 1 94.69 149 GLU B C 1
ATOM 2363 O O . GLU B 1 149 ? 15.664 1.41 -9.109 1 94.69 149 GLU B O 1
ATOM 2368 N N . ARG B 1 150 ? 14.727 2.486 -10.805 1 93.69 150 ARG B N 1
ATOM 2369 C CA . ARG B 1 150 ? 16.016 2.879 -11.375 1 93.69 150 ARG B CA 1
ATOM 2370 C C . ARG B 1 150 ? 16.828 3.711 -10.383 1 93.69 150 ARG B C 1
ATOM 2372 O O . ARG B 1 150 ? 18.031 3.516 -10.242 1 93.69 150 ARG B O 1
ATOM 2379 N N . ASP B 1 151 ? 16.141 4.566 -9.688 1 93.81 151 ASP B N 1
ATOM 2380 C CA . ASP B 1 151 ? 16.812 5.484 -8.781 1 93.81 151 ASP B CA 1
ATOM 2381 C C . ASP B 1 151 ? 16.875 4.91 -7.367 1 93.81 151 ASP B C 1
ATOM 2383 O O . ASP B 1 151 ? 17.297 5.598 -6.43 1 93.81 151 ASP B O 1
ATOM 2387 N N . GLN B 1 152 ? 16.391 3.658 -7.156 1 94.25 152 GLN B N 1
ATOM 2388 C CA . GLN B 1 152 ? 16.422 2.939 -5.887 1 94.25 152 GLN B CA 1
ATOM 2389 C C . GLN B 1 152 ? 15.727 3.736 -4.785 1 94.25 152 GLN B C 1
ATOM 2391 O O . GLN B 1 152 ? 16.25 3.842 -3.668 1 94.25 152 GLN B O 1
ATOM 2396 N N . ILE B 1 153 ? 14.672 4.348 -5.223 1 95.56 153 ILE B N 1
ATOM 2397 C CA . ILE B 1 153 ? 13.898 5.129 -4.27 1 95.56 153 ILE B CA 1
ATOM 2398 C C . ILE B 1 153 ? 13.031 4.199 -3.418 1 95.56 153 ILE B C 1
ATOM 2400 O O . ILE B 1 153 ? 12.43 3.26 -3.934 1 95.56 153 ILE B O 1
ATOM 2404 N N . GLY B 1 154 ? 12.945 4.469 -2.131 1 95.88 154 GLY B N 1
ATOM 2405 C CA . GLY B 1 154 ? 12.016 3.785 -1.241 1 95.88 154 GLY B CA 1
ATOM 2406 C C . GLY B 1 154 ? 12.492 2.402 -0.837 1 95.88 154 GLY B C 1
ATOM 2407 O O . GLY B 1 154 ? 11.688 1.548 -0.459 1 95.88 154 GLY B O 1
ATOM 2408 N N . THR B 1 155 ? 13.734 2.141 -0.979 1 93.38 155 THR B N 1
ATOM 2409 C CA . THR B 1 155 ? 14.289 0.859 -0.564 1 93.38 155 THR B CA 1
ATOM 2410 C C . THR B 1 155 ? 14.578 0.856 0.935 1 93.38 155 THR B C 1
ATOM 2412 O O . THR B 1 155 ? 15.211 1.78 1.452 1 93.38 155 THR B O 1
ATOM 2415 N N . PRO B 1 156 ? 13.969 -0.127 1.651 1 88.31 156 PRO B N 1
ATOM 2416 C CA . PRO B 1 156 ? 14.219 -0.149 3.096 1 88.31 156 PRO B CA 1
ATOM 2417 C C . PRO B 1 156 ? 15.711 -0.212 3.438 1 88.31 156 PRO B C 1
ATOM 2419 O O . PRO B 1 156 ? 16.484 -0.803 2.689 1 88.31 156 PRO B O 1
ATOM 2422 N N . THR B 1 157 ? 16.125 0.6 4.426 1 70.12 157 THR B N 1
ATOM 2423 C CA . THR B 1 157 ? 17.516 0.643 4.875 1 70.12 157 THR B CA 1
ATOM 2424 C C . THR B 1 157 ? 17.797 -0.481 5.867 1 70.12 157 THR B C 1
ATOM 2426 O O . THR B 1 157 ? 16.922 -0.859 6.652 1 70.12 157 THR B O 1
ATOM 2429 N N . GLY B 1 158 ? 18.234 -1.632 5.676 1 58.09 158 GLY B N 1
ATOM 2430 C CA . GLY B 1 158 ? 18.656 -2.697 6.57 1 58.09 158 GLY B CA 1
ATOM 2431 C C . GLY B 1 158 ? 18.094 -2.562 7.969 1 58.09 158 GLY B C 1
ATOM 2432 O O . GLY B 1 158 ? 17.609 -1.493 8.352 1 58.09 158 GLY B O 1
#

Radius of gyration: 21.28 Å; Cα contacts (8 Å, |Δi|>4): 411; chains: 2; bounding box: 52×60×68 Å

Solvent-accessible surface area (backbone atoms only — not comparable to full-atom values): 16874 Å² total; per-residue (Å²): 131,81,79,71,84,66,86,68,72,55,59,59,69,59,38,50,51,27,46,48,51,37,40,46,22,51,50,40,41,48,20,53,52,36,33,74,75,70,69,37,47,49,67,56,47,52,52,47,48,51,32,70,78,39,66,61,39,35,60,65,53,53,13,61,73,66,39,42,42,58,67,61,40,46,52,50,48,51,52,36,34,75,72,51,27,38,44,78,38,87,28,92,90,39,84,90,44,47,23,34,34,63,32,75,60,24,50,53,51,38,56,56,47,48,53,52,50,54,52,50,52,56,68,72,48,54,70,83,44,45,40,71,50,37,45,46,23,37,51,38,35,45,52,50,31,53,52,36,58,74,67,59,47,20,56,57,74,123,131,80,78,71,83,68,86,69,74,55,59,59,70,60,38,50,51,27,46,48,52,36,39,45,22,51,50,41,41,47,22,54,52,37,33,73,74,69,69,37,48,50,68,57,48,52,53,46,48,49,32,70,77,40,65,61,37,35,62,65,53,55,13,61,73,65,39,41,42,57,67,62,39,46,52,50,48,51,52,38,33,74,73,52,26,37,44,78,38,84,28,91,89,38,84,90,44,45,22,34,34,63,32,75,60,24,50,53,51,39,54,55,45,48,53,53,50,54,54,50,50,57,68,72,48,52,71,84,44,45,41,71,49,36,44,46,22,37,50,42,36,45,52,51,32,52,52,36,59,74,67,59,46,20,54,57,73,125

Nearest PDB structures (foldseek):
  1lnw-assembly7_A  TM=7.608E-01  e=3.223E-07  Pseudomonas aeruginosa
  4xrf-assembly1_A  TM=7.262E-01  e=1.175E-07  Bacillus cereus ATCC 14579
  3bpx-assembly1_A  TM=7.216E-01  e=2.257E-07  unclassified
  3bpv-assembly1_A-2  TM=7.117E-01  e=3.629E-07  unclassified
  3s2w-assembly4_H  TM=7.664E-01  e=1.121E-06  Methanosarcina mazei Go1

Sequence (316 aa):
MASTAGDETVDLPGFFADLVRCETRLYNALNDRLRERHGIATSQFEFLRYLRDRPGSRVADLAAEFAVGIGATSKGVDRLEKQGWVARRPNPSDRRSSLLALTDDGLQVVDAAERTFTERLAELIPDALKASPLATAAQALSELRSLLERDQIGTPTGMASTAGDETVDLPGFFADLVRCETRLYNALNDRLRERHGIATSQFEFLRYLRDRPGSRVADLAAEFAVGIGATSKGVDRLEKQGWVARRPNPSDRRSSLLALTDDGLQVVDAAERTFTERLAELIPDALKASPLATAAQALSELRSLLERDQIGTPTG

Organism: Streptomyces rubellomurinus (strain ATCC 31215) (NCBI:txid359131)

Foldseek 3Di:
DPPPPDPPPDPVVVVVVCVVVVCVVLQVQLQVQLCVPQVDGSLLLVVLVVCVVPFFDWLVNVCLVVLHDSVVSVVSVVVCVVVVQKDWDADPVDRVITTIHGDPVNVVRSVVSVVSSVVSVCVVDDPVCVPDNVVVVVVVVVVVVVVCSVVVHSRDDD/DPPPPDPPPDPVVVVVVVVVVVCVVLQVQLQVQLCVPQVDGPLLLVVLVVCVVPFFDWLVRVCLVVLHDSVVSVVSVVVCVVVVQKDWDADPVDRVITTIHGDPVNVVRSVVSVVSSVVSVCVVDDPVCVPDPVVVVVVVVVVVVVVCSVVVHSRDDD

Secondary structure (DSSP, 8-state):
-----------HHHHHHHHHHHHHHHHHHHHHHHHHHHS--HHHHHHHHHHHHSTTB-HHHHHHHHT--HHHHHHHHHHHHHTTSEEEEE-TT-TTSEEEEE-HHHHHHHHHHHHHHHHHHHHHS-HHHHTHHHHHHHHHHHHHHHHHHHTTTT----/-----------HHHHHHHHHHHHHHHHHHHHHHHHHHHS--HHHHHHHHHHHHSTTB-HHHHHHHHT--HHHHHHHHHHHHHTTSEEEEE-TT-TTSEEEEE-HHHHHHHHHHHHHHHHHHHHHS-HHHHTHHHHHHHHHHHHHHHHHHHTTTT----